Protein AF-A0A258DZY9-F1 (afdb_monomer)

Sequence (230 aa):
MAAQTLLAITTRGPGLYAFTREATAFVARAGIESGLLTLFVRHTSCSLLIQENADPDVRVDLDAFFRRLVPSADDPAMEYLVHRAEGPDDMPAHIKAALTPVSLSIPVMAGRLALGTWQGIYLFEHRARPHRREVVSFLKSLFGGRKAADAAPAGPLKSIEHNGFTIHATPYQEGGQWQLCGVVEKTVEGELKSHRFVRADRFPGQAEAVDFTLVKGQQLVDQQGEAVFR

Radius of gyration: 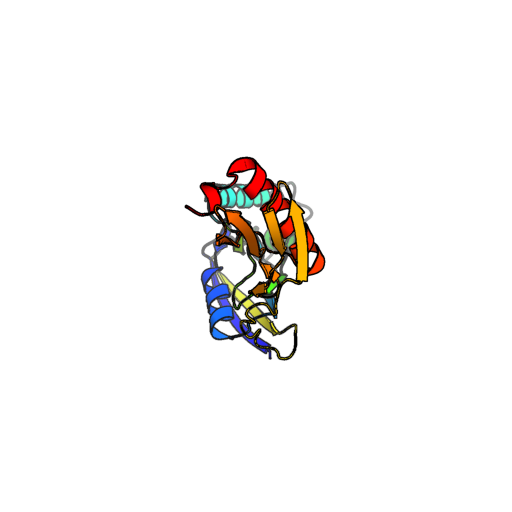26.15 Å; Cα contacts (8 Å, |Δi|>4): 463; chains: 1; bounding box: 67×44×65 Å

Solvent-accessible surface area (backbone atoms only — not comparable to full-atom values): 12607 Å² total; per-residue (Å²): 108,72,46,74,50,79,45,78,48,80,44,77,28,59,36,73,45,78,49,44,68,61,53,47,52,50,43,50,75,59,69,46,44,42,27,40,36,36,40,35,48,82,56,64,41,33,27,45,45,77,42,75,64,76,58,71,60,61,50,53,50,53,44,53,50,50,45,68,75,45,45,50,44,81,40,79,93,32,68,85,61,80,71,56,91,80,44,49,41,42,51,32,11,34,52,55,22,73,76,40,43,42,60,47,81,45,49,26,46,72,37,34,72,71,62,56,98,49,53,30,39,26,40,36,36,47,35,65,62,62,45,80,44,48,32,44,37,40,37,36,47,74,64,89,85,71,83,80,66,82,50,74,57,83,60,65,80,48,72,47,79,56,98,82,28,42,34,28,13,37,45,28,63,56,77,86,24,19,34,23,20,27,37,41,32,36,74,56,99,87,42,82,45,71,36,77,49,75,52,92,56,66,26,86,42,66,69,58,17,34,55,53,21,48,56,50,45,48,52,48,42,74,75,43,49,79,61,63,71,108

Structure (mmCIF, N/CA/C/O backbone):
data_AF-A0A258DZY9-F1
#
_entry.id   AF-A0A258DZY9-F1
#
loop_
_atom_site.group_PDB
_atom_site.id
_atom_site.type_symbol
_atom_site.label_atom_id
_atom_site.label_alt_id
_atom_site.label_comp_id
_atom_site.label_asym_id
_atom_site.label_entity_id
_atom_site.label_seq_id
_atom_site.pdbx_PDB_ins_code
_atom_site.Cartn_x
_atom_site.Cartn_y
_atom_site.Cartn_z
_atom_site.occupancy
_atom_site.B_iso_or_equiv
_atom_site.auth_seq_id
_atom_site.auth_comp_id
_atom_site.auth_asym_id
_atom_site.auth_atom_id
_atom_site.pdbx_PDB_model_num
ATOM 1 N N . MET A 1 1 ? 3.261 -10.801 19.424 1.00 80.62 1 MET A N 1
ATOM 2 C CA . MET A 1 1 ? 2.902 -11.804 18.394 1.00 80.62 1 MET A CA 1
ATOM 3 C C . MET A 1 1 ? 3.363 -11.318 17.030 1.00 80.62 1 MET A C 1
ATOM 5 O O . MET A 1 1 ? 3.375 -10.107 16.814 1.00 80.62 1 MET A O 1
ATOM 9 N N . ALA A 1 2 ? 3.760 -12.235 16.151 1.00 92.25 2 ALA A N 1
ATOM 10 C CA . ALA A 1 2 ? 4.130 -11.936 14.772 1.00 92.25 2 ALA A CA 1
ATOM 11 C C . ALA A 1 2 ? 3.594 -13.029 13.839 1.00 92.25 2 ALA A C 1
ATOM 13 O O . ALA A 1 2 ? 3.475 -14.181 14.250 1.00 92.25 2 ALA A O 1
ATOM 14 N N . ALA A 1 3 ? 3.279 -12.656 12.604 1.00 96.12 3 ALA A N 1
ATOM 15 C CA . ALA A 1 3 ? 2.856 -13.557 11.542 1.00 96.12 3 ALA A CA 1
ATOM 16 C C . ALA A 1 3 ? 3.625 -13.221 10.264 1.00 96.12 3 ALA A C 1
ATOM 18 O O . ALA A 1 3 ? 3.984 -12.065 10.038 1.00 96.12 3 ALA A O 1
ATOM 19 N N . GLN A 1 4 ? 3.857 -14.216 9.411 1.00 97.12 4 GLN A N 1
ATOM 20 C CA . GLN A 1 4 ? 4.483 -14.000 8.112 1.00 97.12 4 GLN A CA 1
ATOM 21 C C . GLN A 1 4 ? 3.895 -14.919 7.046 1.00 97.12 4 GLN A C 1
ATOM 23 O O . GLN A 1 4 ? 3.481 -16.037 7.346 1.00 97.12 4 GLN A O 1
ATOM 28 N N . THR A 1 5 ? 3.873 -14.455 5.800 1.00 97.81 5 THR A N 1
ATOM 29 C CA . THR A 1 5 ? 3.509 -15.264 4.633 1.00 97.81 5 THR A CA 1
ATOM 30 C C . THR A 1 5 ? 4.217 -14.750 3.386 1.00 97.81 5 THR A C 1
ATOM 32 O O . THR A 1 5 ? 4.674 -13.609 3.333 1.00 97.81 5 THR A O 1
ATOM 35 N N . LEU A 1 6 ? 4.272 -15.591 2.358 1.00 98.25 6 LEU A N 1
ATOM 36 C CA . LEU A 1 6 ? 4.657 -15.194 1.012 1.00 98.25 6 LEU A CA 1
ATOM 37 C C . LEU A 1 6 ? 3.392 -15.018 0.169 1.00 98.25 6 LEU A C 1
ATOM 39 O O . LEU A 1 6 ? 2.562 -15.925 0.110 1.00 98.25 6 LEU A O 1
ATOM 43 N N . LEU A 1 7 ? 3.242 -13.863 -0.473 1.00 97.94 7 LEU A N 1
ATOM 44 C CA . LEU A 1 7 ? 2.199 -13.619 -1.464 1.00 97.94 7 LEU A CA 1
ATOM 45 C C . LEU A 1 7 ? 2.815 -13.710 -2.858 1.00 97.94 7 LEU A C 1
ATOM 47 O O . LEU A 1 7 ? 3.846 -13.090 -3.126 1.00 97.94 7 LEU A O 1
ATOM 51 N N . ALA A 1 8 ? 2.188 -14.488 -3.736 1.00 98.06 8 ALA A N 1
ATOM 52 C CA . ALA A 1 8 ? 2.616 -14.644 -5.118 1.00 98.06 8 ALA A CA 1
ATOM 53 C C . ALA A 1 8 ? 1.685 -13.868 -6.049 1.00 98.06 8 ALA A C 1
ATOM 55 O O . ALA A 1 8 ? 0.490 -14.153 -6.097 1.00 98.06 8 ALA A O 1
ATOM 56 N N . ILE A 1 9 ? 2.239 -12.919 -6.799 1.00 98.44 9 ILE A N 1
ATOM 57 C CA . ILE A 1 9 ? 1.498 -12.066 -7.729 1.00 98.44 9 ILE A CA 1
ATOM 58 C C . ILE A 1 9 ? 1.925 -12.420 -9.150 1.00 98.44 9 ILE A C 1
ATOM 60 O O . ILE A 1 9 ? 3.112 -12.384 -9.472 1.00 98.44 9 ILE A O 1
ATOM 64 N N . THR A 1 10 ? 0.966 -12.787 -9.996 1.00 98.44 10 THR A N 1
ATOM 65 C CA . THR A 1 10 ? 1.239 -13.081 -11.409 1.00 98.44 10 THR A CA 1
ATOM 66 C C . THR A 1 10 ? 0.999 -11.832 -12.240 1.00 98.44 10 THR A C 1
ATOM 68 O O . THR A 1 10 ? -0.078 -11.240 -12.173 1.00 98.44 10 THR A O 1
ATOM 71 N N . THR A 1 11 ? 1.992 -11.457 -13.035 1.00 98.25 11 THR A N 1
ATOM 72 C CA . THR A 1 11 ? 1.960 -10.299 -13.926 1.00 98.25 11 THR A CA 1
ATOM 73 C C . THR A 1 11 ? 1.967 -10.770 -15.376 1.00 98.25 11 THR A C 1
ATOM 75 O O . THR A 1 11 ? 2.475 -11.845 -15.693 1.00 98.25 11 THR A O 1
ATOM 78 N N . ARG A 1 12 ? 1.353 -9.992 -16.270 1.00 97.81 12 ARG A N 1
ATOM 79 C CA . ARG A 1 12 ? 1.254 -10.280 -17.713 1.00 97.81 12 ARG A CA 1
ATOM 80 C C . ARG A 1 12 ? 2.069 -9.316 -18.583 1.00 97.81 12 ARG A C 1
ATOM 82 O O . ARG A 1 12 ? 2.084 -9.475 -19.795 1.00 97.81 12 ARG A O 1
ATOM 89 N N . GLY A 1 13 ? 2.704 -8.330 -17.963 1.00 96.38 13 GLY A N 1
ATOM 90 C CA . GLY A 1 13 ? 3.386 -7.210 -18.601 1.00 96.38 13 GLY A CA 1
ATOM 91 C C . GLY A 1 13 ? 3.363 -5.983 -17.688 1.00 96.38 13 GLY A C 1
ATOM 92 O O . GLY A 1 13 ? 2.880 -6.095 -16.552 1.00 96.38 13 GLY A O 1
ATOM 93 N N . PRO A 1 14 ? 3.839 -4.820 -18.156 1.00 96.19 14 PRO A N 1
ATOM 94 C CA . PRO A 1 14 ? 4.052 -3.672 -17.294 1.00 96.19 14 PRO A CA 1
ATOM 95 C C . PRO A 1 14 ? 2.726 -3.092 -16.804 1.00 96.19 14 PRO A C 1
ATOM 97 O O . PRO A 1 14 ? 1.722 -3.133 -17.519 1.00 96.19 14 PRO A O 1
ATOM 100 N N . GLY A 1 15 ? 2.728 -2.557 -15.588 1.00 96.50 15 GLY A N 1
ATOM 101 C CA . GLY A 1 15 ? 1.565 -1.902 -14.998 1.00 96.50 15 GLY A CA 1
ATOM 102 C C . GLY A 1 15 ? 1.344 -2.253 -13.532 1.00 96.50 15 GLY A C 1
ATOM 103 O O . GLY A 1 15 ? 2.126 -2.972 -12.904 1.00 96.50 15 GLY A O 1
ATOM 104 N N . LEU A 1 16 ? 0.258 -1.720 -12.976 1.00 97.62 16 LEU A N 1
ATOM 105 C CA . LEU A 1 16 ? -0.077 -1.858 -11.563 1.00 97.62 16 LEU A CA 1
ATOM 106 C C . LEU A 1 16 ? -1.036 -3.034 -11.327 1.00 97.62 16 LEU A C 1
ATOM 108 O O . LEU A 1 16 ? -2.171 -3.045 -11.803 1.00 97.62 16 LEU A O 1
ATOM 112 N N . TYR A 1 17 ? -0.590 -4.000 -10.528 1.00 97.94 17 TYR A N 1
ATOM 113 C CA . TYR A 1 17 ? -1.340 -5.192 -10.137 1.00 97.94 17 TYR A CA 1
ATOM 114 C C . TYR A 1 17 ? -1.790 -5.051 -8.688 1.00 97.94 17 TYR A C 1
ATOM 116 O O . TYR A 1 17 ? -0.973 -5.111 -7.767 1.00 97.94 17 TYR A O 1
ATOM 124 N N . ALA A 1 18 ? -3.088 -4.833 -8.481 1.00 97.81 18 ALA A N 1
ATOM 125 C CA . ALA A 1 18 ? -3.650 -4.695 -7.143 1.00 97.81 18 ALA A CA 1
ATOM 126 C C . ALA A 1 18 ? -3.553 -6.023 -6.383 1.00 97.81 18 ALA A C 1
ATOM 128 O O . ALA A 1 18 ? -3.945 -7.061 -6.911 1.00 97.81 18 ALA A O 1
ATOM 129 N N . PHE A 1 19 ? -3.091 -5.974 -5.133 1.00 98.56 19 PHE A N 1
ATOM 130 C CA . PHE A 1 19 ? -3.101 -7.132 -4.226 1.00 98.56 19 PHE A CA 1
ATOM 131 C C . PHE A 1 19 ? -3.567 -6.767 -2.805 1.00 98.56 19 PHE A C 1
ATOM 133 O O . PHE A 1 19 ? -3.212 -7.381 -1.795 1.00 98.56 19 PHE A O 1
ATOM 140 N N . THR A 1 20 ? -4.383 -5.712 -2.714 1.00 98.31 20 THR A N 1
ATOM 141 C CA . THR A 1 20 ? -4.907 -5.204 -1.435 1.00 98.31 20 THR A CA 1
ATOM 142 C C . THR A 1 20 ? -5.746 -6.259 -0.718 1.00 98.31 20 THR A C 1
ATOM 144 O O . THR A 1 20 ? -5.663 -6.396 0.499 1.00 98.31 20 THR A O 1
ATOM 147 N N . ARG A 1 21 ? -6.531 -7.049 -1.463 1.00 97.50 21 ARG A N 1
ATOM 148 C CA . ARG A 1 21 ? -7.393 -8.098 -0.905 1.00 97.50 21 ARG A CA 1
ATOM 149 C C . ARG A 1 21 ? -6.574 -9.179 -0.202 1.00 97.50 21 ARG A C 1
ATOM 151 O O . ARG A 1 21 ? -6.943 -9.625 0.880 1.00 97.50 21 ARG A O 1
ATOM 158 N N . GLU A 1 22 ? -5.470 -9.589 -0.806 1.00 98.50 22 GLU A N 1
ATOM 159 C CA . GLU A 1 22 ? -4.549 -10.604 -0.309 1.00 98.50 22 GLU A CA 1
ATOM 160 C C . GLU A 1 22 ? -3.858 -10.126 0.970 1.00 98.50 22 GLU A C 1
ATOM 162 O O . GLU A 1 22 ? -3.806 -10.871 1.953 1.00 98.50 22 GLU A O 1
ATOM 167 N N . ALA A 1 23 ? -3.404 -8.869 0.984 1.00 98.06 23 ALA A N 1
ATOM 168 C CA . ALA A 1 23 ? -2.826 -8.234 2.164 1.00 98.06 23 ALA A CA 1
ATOM 169 C C . ALA A 1 23 ? -3.849 -8.125 3.312 1.00 98.06 23 ALA A C 1
ATOM 171 O O . ALA A 1 23 ? -3.561 -8.545 4.433 1.00 98.06 23 ALA A O 1
ATOM 172 N N . THR A 1 24 ? -5.071 -7.657 3.034 1.00 97.12 24 THR A N 1
ATOM 173 C CA . THR A 1 24 ? -6.164 -7.589 4.022 1.00 97.12 24 THR A CA 1
ATOM 174 C C . THR A 1 24 ? -6.507 -8.969 4.576 1.00 97.12 24 THR A C 1
ATOM 176 O O . THR A 1 24 ? -6.643 -9.139 5.786 1.00 97.12 24 THR A O 1
ATOM 179 N N . ALA A 1 25 ? -6.601 -9.983 3.712 1.00 97.12 25 ALA A N 1
ATOM 180 C CA . ALA A 1 25 ? -6.892 -11.348 4.135 1.00 97.12 25 ALA A CA 1
ATOM 181 C C . ALA A 1 25 ? -5.777 -11.925 5.021 1.00 97.12 25 ALA A C 1
ATOM 183 O O . ALA A 1 25 ? -6.063 -12.671 5.956 1.00 97.12 25 ALA A O 1
ATOM 184 N N . PHE A 1 26 ? -4.512 -11.589 4.751 1.00 97.75 26 PHE A N 1
ATOM 185 C CA . PHE A 1 26 ? -3.398 -11.963 5.620 1.00 97.75 26 PHE A CA 1
ATOM 186 C C . PHE A 1 26 ? -3.509 -11.317 7.007 1.00 97.75 26 PHE A C 1
ATOM 188 O O . PHE A 1 26 ? -3.419 -12.035 8.003 1.00 97.75 26 PHE A O 1
ATOM 195 N N . VAL A 1 27 ? -3.768 -10.006 7.079 1.00 95.50 27 VAL A N 1
ATOM 196 C CA . VAL A 1 27 ? -3.949 -9.295 8.358 1.00 95.50 27 VAL A CA 1
ATOM 197 C C . VAL A 1 27 ? -5.106 -9.886 9.163 1.00 95.50 27 VAL A C 1
ATOM 199 O O . VAL A 1 27 ? -4.928 -10.203 10.337 1.00 95.50 27 VAL A O 1
ATOM 202 N N . ALA A 1 28 ? -6.254 -10.118 8.522 1.00 92.06 28 ALA A N 1
ATOM 203 C CA . ALA A 1 28 ? -7.425 -10.692 9.179 1.00 92.06 28 ALA A CA 1
ATOM 204 C C . ALA A 1 28 ? -7.137 -12.084 9.770 1.00 92.06 28 ALA A C 1
ATOM 206 O O . ALA A 1 28 ? -7.486 -12.355 10.916 1.00 92.06 28 ALA A O 1
ATOM 207 N N . ARG A 1 29 ? -6.444 -12.961 9.025 1.00 95.75 29 ARG A N 1
ATOM 208 C CA . ARG A 1 29 ? -6.061 -14.299 9.518 1.00 95.75 29 ARG A CA 1
ATOM 209 C C . ARG A 1 29 ? -5.046 -14.257 10.657 1.00 95.75 29 ARG A C 1
ATOM 211 O O . ARG A 1 29 ? -5.027 -15.170 11.474 1.00 95.75 29 ARG A O 1
ATOM 218 N N . ALA A 1 30 ? -4.189 -13.240 10.698 1.00 95.06 30 ALA A N 1
ATOM 219 C CA . ALA A 1 30 ? -3.178 -13.110 11.740 1.00 95.06 30 ALA A CA 1
ATOM 220 C C . ALA A 1 30 ? -3.769 -12.724 13.109 1.00 95.06 30 ALA A C 1
ATOM 222 O O . ALA A 1 30 ? -3.105 -12.936 14.122 1.00 95.06 30 ALA A O 1
ATOM 223 N N . GLY A 1 31 ? -4.983 -12.155 13.153 1.00 90.50 31 GLY A N 1
ATOM 224 C CA . GLY A 1 31 ? -5.673 -11.806 14.403 1.00 90.50 31 GLY A CA 1
ATOM 225 C C . GLY A 1 31 ? -4.941 -10.761 15.257 1.00 90.50 31 GLY A C 1
ATOM 226 O O . GLY A 1 31 ? -5.110 -10.721 16.475 1.00 90.50 31 GLY A O 1
ATOM 227 N N . ILE A 1 32 ? -4.074 -9.949 14.644 1.00 90.88 32 ILE A N 1
ATOM 228 C CA . ILE A 1 32 ? -3.330 -8.886 15.327 1.00 90.88 32 ILE A CA 1
ATOM 229 C C . ILE A 1 32 ? -4.134 -7.588 15.221 1.00 90.88 32 ILE A C 1
ATOM 231 O O . ILE A 1 32 ? -4.241 -7.009 14.145 1.00 90.88 32 ILE A O 1
ATOM 235 N N . GLU A 1 33 ? -4.658 -7.123 16.357 1.00 86.12 33 GLU A N 1
ATOM 236 C CA . GLU A 1 33 ? -5.501 -5.920 16.435 1.00 86.12 33 GLU A CA 1
ATOM 237 C C . GLU A 1 33 ? -4.746 -4.618 16.140 1.00 86.12 33 GLU A C 1
ATOM 239 O O . GLU A 1 33 ? -5.264 -3.735 15.462 1.00 86.12 33 GLU A O 1
ATOM 244 N N . SER A 1 34 ? -3.513 -4.490 16.636 1.00 90.00 34 SER A N 1
ATOM 245 C CA . SER A 1 34 ? -2.668 -3.316 16.412 1.00 90.00 34 SER A CA 1
ATOM 246 C C . SER A 1 34 ? -1.221 -3.727 16.160 1.00 90.00 34 SER A C 1
ATOM 248 O O . SER A 1 34 ? -0.633 -4.518 16.914 1.00 90.00 34 SER A O 1
ATOM 250 N N . GLY A 1 35 ? -0.642 -3.218 15.075 1.00 94.44 35 GLY A N 1
ATOM 251 C CA . GLY A 1 35 ? 0.672 -3.636 14.611 1.00 94.44 35 GLY A CA 1
ATOM 252 C C . GLY A 1 35 ? 1.146 -2.898 13.368 1.00 94.44 35 GLY A C 1
ATOM 253 O O . GLY A 1 35 ? 0.549 -1.912 12.942 1.00 94.44 35 GLY A O 1
ATOM 254 N N . LEU A 1 36 ? 2.227 -3.403 12.783 1.00 97.69 36 LEU A N 1
ATOM 255 C CA . LEU A 1 36 ? 2.774 -2.925 11.520 1.00 97.69 36 LEU A CA 1
ATOM 256 C C . LEU A 1 36 ? 2.886 -4.089 10.546 1.00 97.69 36 LEU A C 1
ATOM 258 O O . LEU A 1 36 ? 3.562 -5.079 10.845 1.00 97.69 36 LEU A O 1
ATOM 262 N N . LEU A 1 37 ? 2.229 -3.958 9.396 1.00 98.44 37 LEU A N 1
ATOM 263 C CA . LEU A 1 37 ? 2.450 -4.823 8.250 1.00 98.44 37 LEU A CA 1
ATOM 264 C C . LEU A 1 37 ? 3.609 -4.260 7.429 1.00 98.44 37 LEU A C 1
ATOM 266 O O . LEU A 1 37 ? 3.519 -3.156 6.901 1.00 98.44 37 LEU A O 1
ATOM 270 N N . THR A 1 38 ? 4.662 -5.045 7.266 1.00 98.62 38 THR A N 1
ATOM 271 C CA . THR A 1 38 ? 5.711 -4.809 6.278 1.00 98.62 38 THR A CA 1
ATOM 272 C C . THR A 1 38 ? 5.476 -5.705 5.068 1.00 98.62 38 THR A C 1
ATOM 274 O O . T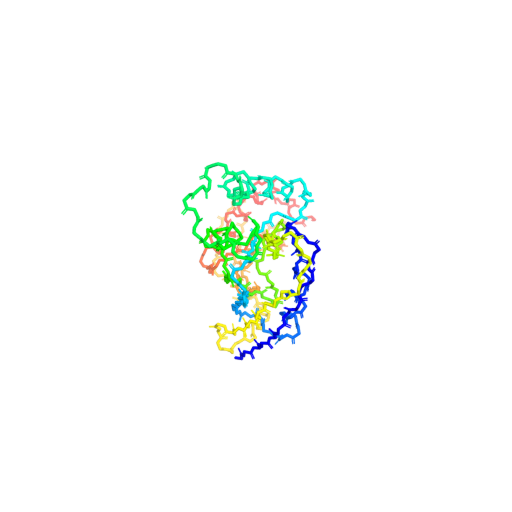HR A 1 38 ? 5.316 -6.920 5.207 1.00 98.62 38 THR A O 1
ATOM 277 N N . LEU A 1 39 ? 5.468 -5.107 3.880 1.00 98.81 39 LEU A N 1
ATOM 278 C CA . LEU A 1 39 ? 5.424 -5.793 2.592 1.00 98.81 39 LEU A CA 1
ATOM 279 C C . LEU A 1 39 ? 6.743 -5.541 1.876 1.00 98.81 39 LEU A C 1
ATOM 281 O O . LEU A 1 39 ? 7.061 -4.392 1.601 1.00 98.81 39 LEU A O 1
ATOM 285 N N . PHE A 1 40 ? 7.496 -6.590 1.565 1.00 98.75 40 PHE A N 1
ATOM 286 C CA . PHE A 1 40 ? 8.792 -6.485 0.898 1.00 98.75 40 PHE A CA 1
ATOM 287 C C . PHE A 1 40 ? 8.806 -7.335 -0.368 1.00 98.75 40 PHE A C 1
ATOM 289 O O . PHE A 1 40 ? 8.604 -8.551 -0.300 1.00 98.75 40 PHE A O 1
ATOM 296 N N . VAL A 1 41 ? 9.047 -6.722 -1.527 1.00 98.56 41 VAL A N 1
ATOM 297 C CA . VAL A 1 41 ? 9.157 -7.461 -2.788 1.00 98.56 41 VAL A CA 1
ATOM 298 C C . VAL A 1 41 ? 10.574 -8.003 -2.961 1.00 98.56 41 VAL A C 1
ATOM 300 O O . VAL A 1 41 ? 11.558 -7.276 -2.879 1.00 98.56 41 VAL A O 1
ATOM 303 N N . ARG A 1 42 ? 10.698 -9.311 -3.206 1.00 97.62 42 ARG A N 1
ATOM 304 C CA . ARG A 1 42 ? 11.995 -9.999 -3.362 1.00 97.62 42 ARG A CA 1
ATOM 305 C C . ARG A 1 42 ? 12.509 -9.971 -4.804 1.00 97.62 42 ARG A C 1
ATOM 307 O O . ARG A 1 42 ? 12.959 -10.987 -5.325 1.00 97.62 42 ARG A O 1
ATOM 314 N N . HIS A 1 43 ? 12.374 -8.827 -5.465 1.00 98.19 43 HIS A N 1
ATOM 315 C CA . HIS A 1 43 ? 12.670 -8.649 -6.886 1.00 98.19 43 HIS A CA 1
ATOM 316 C C . HIS A 1 43 ? 13.266 -7.263 -7.113 1.00 98.19 43 HIS A C 1
ATOM 318 O O . HIS A 1 43 ? 12.924 -6.318 -6.414 1.00 98.19 43 HIS A O 1
ATOM 324 N N . THR A 1 44 ? 14.138 -7.146 -8.107 1.00 97.75 44 THR A N 1
ATOM 325 C CA . THR A 1 44 ? 14.875 -5.911 -8.427 1.00 97.75 44 THR A CA 1
ATOM 326 C C . THR A 1 44 ? 14.358 -5.204 -9.679 1.00 97.75 44 THR A C 1
ATOM 328 O O . THR A 1 44 ? 14.869 -4.151 -10.032 1.00 97.75 44 THR A O 1
ATOM 331 N N . SER A 1 45 ? 13.343 -5.770 -10.340 1.00 98.12 45 SER A N 1
ATOM 332 C CA . SER A 1 45 ? 12.746 -5.268 -11.586 1.00 98.12 45 SER A CA 1
ATOM 333 C C . SER A 1 45 ? 11.235 -5.025 -11.479 1.00 98.12 45 SER A C 1
ATOM 335 O O . SER A 1 45 ? 10.534 -4.955 -12.483 1.00 98.12 45 SER A O 1
ATOM 337 N N . CYS A 1 46 ? 10.716 -4.918 -10.256 1.00 98.69 46 CYS A N 1
ATOM 338 C CA . CYS A 1 46 ? 9.352 -4.492 -9.948 1.00 98.69 46 CYS A CA 1
ATOM 339 C C . CYS A 1 46 ? 9.332 -3.816 -8.572 1.00 98.69 46 CYS A C 1
ATOM 341 O O . CYS A 1 46 ? 10.255 -4.001 -7.778 1.00 98.69 46 CYS A O 1
ATOM 343 N N . SER A 1 47 ? 8.256 -3.097 -8.272 1.00 98.62 47 SER A N 1
ATOM 344 C CA . SER A 1 47 ? 8.148 -2.276 -7.059 1.00 98.62 47 SER A CA 1
ATOM 345 C C . SER A 1 47 ? 6.821 -2.474 -6.344 1.00 98.62 47 SER A C 1
ATOM 347 O O . SER A 1 47 ? 5.931 -3.169 -6.835 1.00 98.62 47 SER A O 1
ATOM 349 N N . LEU A 1 48 ? 6.672 -1.830 -5.190 1.00 98.75 48 LEU A N 1
ATOM 350 C CA . LEU A 1 48 ? 5.437 -1.754 -4.427 1.00 98.75 48 LEU A CA 1
ATOM 351 C C . LEU A 1 48 ? 4.974 -0.300 -4.317 1.00 98.75 48 LEU A C 1
ATOM 353 O O . LEU A 1 48 ? 5.772 0.596 -4.051 1.00 98.75 48 LEU A O 1
ATOM 357 N N . LEU A 1 49 ? 3.675 -0.071 -4.484 1.00 97.56 49 LEU A N 1
ATOM 358 C CA . LEU A 1 49 ? 3.066 1.252 -4.382 1.00 97.56 49 LEU A CA 1
ATOM 359 C C . LEU A 1 49 ? 1.785 1.214 -3.551 1.00 97.56 49 LEU A C 1
ATOM 361 O O . LEU A 1 49 ? 1.063 0.216 -3.547 1.00 97.56 49 LEU A O 1
ATOM 365 N N . ILE A 1 50 ? 1.488 2.339 -2.901 1.00 98.31 50 ILE A N 1
ATOM 366 C CA . ILE A 1 50 ? 0.146 2.669 -2.419 1.00 98.31 50 ILE A CA 1
ATOM 367 C C . ILE A 1 50 ? -0.346 3.828 -3.275 1.00 98.31 50 ILE A C 1
ATOM 369 O O . ILE A 1 50 ? 0.278 4.886 -3.274 1.00 98.31 50 ILE A O 1
ATOM 373 N N . GLN A 1 51 ? -1.411 3.606 -4.038 1.00 96.69 51 GLN A N 1
ATOM 374 C CA . GLN A 1 51 ? -1.962 4.581 -4.982 1.00 96.69 51 GLN A CA 1
ATOM 375 C C . GLN A 1 51 ? -3.484 4.500 -5.026 1.00 96.69 51 GLN A C 1
ATOM 377 O O . GLN A 1 51 ? -4.075 3.638 -4.374 1.00 96.69 51 GLN A O 1
ATOM 382 N N . GLU A 1 52 ? -4.109 5.389 -5.794 1.00 91.94 52 GLU A N 1
ATOM 383 C CA . GLU A 1 52 ? -5.555 5.385 -5.978 1.00 91.94 52 GLU A CA 1
ATOM 384 C C . GLU A 1 52 ? -6.082 4.041 -6.525 1.00 91.94 52 GLU A C 1
ATOM 386 O O . GLU A 1 52 ? -5.441 3.387 -7.354 1.00 91.94 52 GLU A O 1
ATOM 391 N N . ASN A 1 53 ? -7.246 3.595 -6.044 1.00 87.12 53 ASN A N 1
ATOM 392 C CA . ASN A 1 53 ? -7.925 2.372 -6.489 1.00 87.12 53 ASN A CA 1
ATOM 393 C C . ASN A 1 53 ? -9.349 2.568 -7.029 1.00 87.12 53 ASN A C 1
ATOM 395 O O . ASN A 1 53 ? -10.013 1.569 -7.310 1.00 87.12 53 ASN A O 1
ATOM 399 N N . ALA A 1 54 ? -9.800 3.814 -7.174 1.00 76.00 54 ALA A N 1
ATOM 400 C CA . ALA A 1 54 ? -11.100 4.150 -7.741 1.00 76.00 54 ALA A CA 1
ATOM 401 C C . ALA A 1 54 ? -11.018 4.383 -9.247 1.00 76.00 54 ALA A C 1
ATOM 403 O O . ALA A 1 54 ? -11.702 3.692 -10.002 1.00 76.00 54 ALA A O 1
ATOM 404 N N . ASP A 1 55 ? -10.167 5.316 -9.674 1.00 88.94 55 ASP A N 1
ATOM 405 C CA . ASP A 1 55 ? -10.043 5.659 -11.082 1.00 88.94 55 ASP A CA 1
ATOM 406 C C . ASP A 1 55 ? -9.008 4.764 -11.802 1.00 88.94 55 ASP A C 1
ATOM 408 O O . ASP A 1 55 ? -7.821 4.751 -11.443 1.00 88.94 55 ASP A O 1
ATOM 412 N N . PRO A 1 56 ? -9.416 3.970 -12.814 1.00 90.31 56 PRO A N 1
ATOM 413 C CA . PRO A 1 56 ? -8.481 3.185 -13.606 1.00 90.31 56 PRO A CA 1
ATOM 414 C C . PRO A 1 56 ? -7.455 4.034 -14.372 1.00 90.31 56 PRO A C 1
ATOM 416 O O . PRO A 1 56 ? -6.365 3.501 -14.618 1.00 90.31 56 PRO A O 1
ATOM 419 N N . ASP A 1 57 ? -7.764 5.291 -14.704 1.00 93.44 57 ASP A N 1
ATOM 420 C CA . ASP A 1 57 ? -6.917 6.186 -15.501 1.00 93.44 57 ASP A CA 1
ATOM 421 C C . ASP A 1 57 ? -5.643 6.570 -14.742 1.00 93.44 57 ASP A C 1
ATOM 423 O O . ASP A 1 57 ? -4.562 6.589 -15.328 1.00 93.44 57 ASP A O 1
ATOM 427 N N . VAL A 1 58 ? -5.703 6.692 -13.410 1.00 92.12 58 VAL A N 1
ATOM 428 C CA . VAL A 1 58 ? -4.515 6.932 -12.565 1.00 92.12 58 VAL A CA 1
ATOM 429 C C . VAL A 1 58 ? -3.438 5.869 -12.796 1.00 92.12 58 VAL A C 1
ATOM 431 O O . VAL A 1 58 ? -2.244 6.167 -12.831 1.00 92.12 58 VAL A O 1
ATOM 434 N N . ARG A 1 59 ? -3.834 4.605 -12.988 1.00 92.25 59 ARG A N 1
ATOM 435 C CA . ARG A 1 59 ? -2.876 3.519 -13.257 1.00 92.25 59 ARG A CA 1
ATOM 436 C C . ARG A 1 59 ? -2.277 3.628 -14.656 1.00 92.25 59 ARG A C 1
ATOM 438 O O . ARG A 1 59 ? -1.103 3.302 -14.822 1.00 92.25 59 ARG A O 1
ATOM 445 N N . VAL A 1 60 ? -3.076 4.052 -15.636 1.00 92.81 60 VAL A N 1
ATOM 446 C CA . VAL A 1 60 ? -2.635 4.270 -17.021 1.00 92.81 60 VAL A CA 1
ATOM 447 C C . VAL A 1 60 ? -1.624 5.413 -17.063 1.00 92.81 60 VAL A C 1
ATOM 449 O O . VAL A 1 60 ? -0.542 5.248 -17.625 1.00 92.81 60 VAL A O 1
ATOM 452 N N . ASP A 1 61 ? -1.926 6.522 -16.394 1.00 96.69 61 ASP A N 1
ATOM 453 C CA . ASP A 1 61 ? -1.076 7.708 -16.352 1.00 96.69 61 ASP A CA 1
ATOM 454 C C . ASP A 1 61 ? 0.229 7.464 -15.597 1.00 96.69 61 ASP A C 1
ATOM 456 O O . ASP A 1 61 ? 1.292 7.879 -16.060 1.00 96.69 61 ASP A O 1
ATOM 460 N N . LEU A 1 62 ? 0.191 6.744 -14.470 1.00 96.19 62 LEU A N 1
ATOM 461 C CA . LEU A 1 62 ? 1.407 6.351 -13.752 1.00 96.19 62 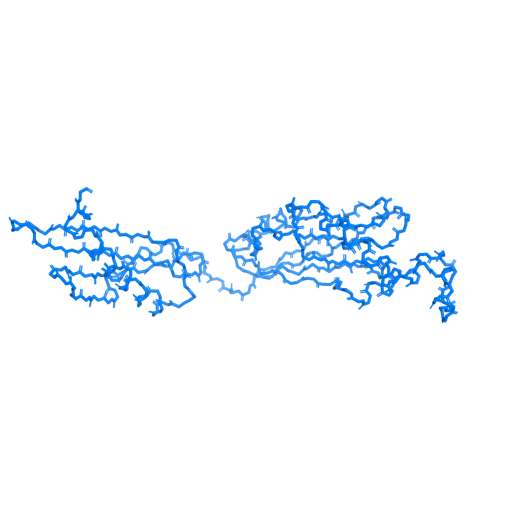LEU A CA 1
ATOM 462 C C . LEU A 1 62 ? 2.311 5.476 -14.627 1.00 96.19 62 LEU A C 1
ATOM 464 O O . LEU A 1 62 ? 3.511 5.731 -14.733 1.00 96.19 62 LEU A O 1
ATOM 468 N N . ASP A 1 63 ? 1.749 4.465 -15.286 1.00 94.19 63 ASP A N 1
ATOM 469 C CA . ASP A 1 63 ? 2.498 3.591 -16.190 1.00 94.19 63 ASP A CA 1
ATOM 470 C C . ASP A 1 63 ? 3.084 4.379 -17.380 1.00 94.19 63 ASP A C 1
ATOM 472 O O . ASP A 1 63 ? 4.275 4.260 -17.685 1.00 94.19 63 ASP A O 1
ATOM 476 N N . ALA A 1 64 ? 2.299 5.270 -17.994 1.00 96.00 64 ALA A N 1
ATOM 477 C CA . ALA A 1 64 ? 2.754 6.154 -19.066 1.00 96.00 64 ALA A CA 1
ATOM 478 C C . ALA A 1 64 ? 3.866 7.113 -18.605 1.00 96.00 64 ALA A C 1
ATOM 480 O O . ALA A 1 64 ? 4.883 7.265 -19.289 1.00 96.00 64 ALA A O 1
ATOM 481 N N . PHE A 1 65 ? 3.719 7.718 -17.424 1.00 97.81 65 PHE A N 1
ATOM 482 C CA . PHE A 1 65 ? 4.717 8.607 -16.838 1.00 97.81 65 PHE A CA 1
ATOM 483 C C . PHE A 1 65 ? 6.050 7.887 -16.635 1.00 97.81 65 PHE A C 1
ATOM 485 O O . PHE A 1 65 ? 7.085 8.386 -17.076 1.00 97.81 65 PHE A O 1
ATOM 492 N N . PHE A 1 66 ? 6.043 6.697 -16.030 1.00 97.62 66 PHE A N 1
ATOM 493 C CA . PHE A 1 66 ? 7.274 5.945 -15.789 1.00 97.62 66 PHE A CA 1
ATOM 494 C C . PHE A 1 66 ? 7.892 5.387 -17.074 1.00 97.62 66 PHE A C 1
ATOM 496 O O . PHE A 1 66 ? 9.117 5.306 -17.159 1.00 97.62 66 PHE A O 1
ATOM 503 N N . ARG A 1 67 ? 7.093 5.042 -18.095 1.00 95.81 67 ARG A N 1
ATOM 504 C CA . ARG A 1 67 ? 7.621 4.723 -19.435 1.00 95.81 67 ARG A CA 1
ATOM 505 C C . ARG A 1 67 ? 8.340 5.908 -20.071 1.00 95.81 67 ARG A C 1
ATOM 507 O O . ARG A 1 67 ? 9.368 5.699 -20.699 1.00 95.81 67 ARG A O 1
ATOM 514 N N . ARG A 1 68 ? 7.828 7.128 -19.895 1.00 97.44 68 ARG A N 1
ATOM 515 C CA . ARG A 1 68 ? 8.481 8.348 -20.391 1.00 97.44 68 ARG A CA 1
ATOM 516 C C . ARG A 1 68 ? 9.718 8.721 -19.574 1.00 97.44 68 ARG A C 1
ATOM 518 O O . ARG A 1 68 ? 10.702 9.169 -20.144 1.00 97.44 68 ARG A O 1
ATOM 525 N N . LEU A 1 69 ? 9.657 8.568 -18.250 1.00 97.94 69 LEU A N 1
ATOM 526 C CA . LEU A 1 69 ? 10.754 8.908 -17.340 1.00 97.94 69 LEU A CA 1
ATOM 527 C C . LEU A 1 69 ? 11.960 7.982 -17.525 1.00 97.94 69 LEU A C 1
ATOM 529 O O . LEU A 1 69 ? 13.099 8.433 -17.464 1.00 97.94 69 LEU A O 1
ATOM 533 N N . VAL A 1 70 ? 11.700 6.690 -17.727 1.00 98.06 70 VAL A N 1
ATOM 534 C CA . VAL A 1 70 ? 12.726 5.671 -17.948 1.00 98.06 70 VAL A CA 1
ATOM 535 C C . VAL A 1 70 ? 12.307 4.838 -19.168 1.00 98.06 70 VAL A C 1
ATOM 537 O O . VAL A 1 70 ? 11.590 3.834 -19.012 1.00 98.06 70 VAL A O 1
ATOM 540 N N . PRO A 1 71 ? 12.689 5.281 -20.380 1.00 97.25 71 PRO A N 1
ATOM 541 C CA . PRO A 1 71 ? 12.325 4.610 -21.619 1.00 97.25 71 PRO A CA 1
ATOM 542 C C . PRO A 1 71 ? 13.078 3.287 -21.795 1.00 97.25 71 PRO A C 1
ATOM 544 O O . PRO A 1 71 ? 13.888 2.877 -20.960 1.00 97.25 71 PRO A O 1
ATOM 547 N N . SER A 1 72 ? 12.757 2.589 -22.886 1.00 96.81 72 SER A N 1
ATOM 548 C CA . SER A 1 72 ? 13.477 1.390 -23.323 1.00 96.81 72 SER A CA 1
ATOM 549 C C . SER A 1 72 ? 14.978 1.666 -23.429 1.00 96.81 72 SER A C 1
ATOM 551 O O . SER A 1 72 ? 15.374 2.761 -23.817 1.00 96.81 72 SER A O 1
ATOM 553 N N . ALA A 1 73 ? 15.822 0.670 -23.156 1.00 97.12 73 ALA A N 1
ATOM 554 C CA . ALA A 1 73 ? 17.265 0.812 -23.322 1.00 97.12 73 ALA A CA 1
ATOM 555 C C . ALA A 1 73 ? 17.655 1.136 -24.775 1.00 97.12 73 ALA A C 1
ATOM 557 O O . ALA A 1 73 ? 18.733 1.677 -25.006 1.00 97.12 73 ALA A O 1
ATOM 558 N N . ASP A 1 74 ? 16.814 0.794 -25.755 1.00 96.25 74 ASP A N 1
ATOM 559 C CA . ASP A 1 74 ? 17.025 1.093 -27.182 1.00 96.25 74 ASP A CA 1
ATOM 560 C C . ASP A 1 74 ? 16.731 2.555 -27.554 1.00 96.25 74 ASP A C 1
ATOM 562 O O . ASP A 1 74 ? 17.003 2.968 -28.678 1.00 96.25 74 ASP A O 1
ATOM 566 N N . ASP A 1 75 ? 16.179 3.345 -26.631 1.00 97.38 75 ASP A N 1
ATOM 567 C CA . ASP A 1 75 ? 16.031 4.785 -26.819 1.00 97.38 75 ASP A CA 1
ATOM 568 C C . ASP A 1 75 ? 17.421 5.456 -26.847 1.00 97.38 75 ASP A C 1
ATOM 570 O O . ASP A 1 75 ? 18.243 5.158 -25.973 1.00 97.38 75 ASP A O 1
ATOM 574 N N . PRO A 1 76 ? 17.709 6.375 -27.792 1.00 97.00 76 PRO A N 1
ATOM 575 C CA . PRO A 1 76 ? 18.988 7.087 -27.851 1.00 97.00 76 PRO A CA 1
ATOM 576 C C . PRO A 1 76 ? 19.368 7.795 -26.542 1.00 97.00 76 PRO A C 1
ATOM 578 O O . PRO A 1 76 ? 20.545 7.878 -26.196 1.00 97.00 76 PRO A O 1
ATOM 581 N N . ALA A 1 77 ? 18.385 8.256 -25.759 1.00 96.94 77 ALA A N 1
ATOM 582 C CA . ALA A 1 77 ? 18.634 8.865 -24.454 1.00 96.94 77 ALA A CA 1
ATOM 583 C C . ALA A 1 77 ? 19.242 7.883 -23.433 1.00 96.94 77 ALA A C 1
ATOM 585 O O . ALA A 1 77 ? 19.763 8.313 -22.405 1.00 96.94 77 ALA A O 1
ATOM 586 N N . MET A 1 78 ? 19.187 6.576 -23.709 1.00 97.44 78 MET A N 1
ATOM 587 C CA . MET A 1 78 ? 19.656 5.493 -22.845 1.00 97.44 78 MET A CA 1
ATOM 588 C C . MET A 1 78 ? 20.958 4.840 -23.343 1.00 97.44 78 MET A C 1
ATOM 590 O O . MET A 1 78 ? 21.339 3.784 -22.835 1.00 97.44 78 MET A O 1
ATOM 594 N N . GLU A 1 79 ? 21.686 5.455 -24.285 1.00 95.88 79 GLU A N 1
ATOM 595 C CA . GLU A 1 79 ? 22.975 4.942 -24.800 1.00 95.88 79 GLU A CA 1
ATOM 596 C C . GLU A 1 79 ? 24.042 4.734 -23.712 1.00 95.88 79 GLU A C 1
ATOM 598 O O . GLU A 1 79 ? 24.936 3.904 -23.862 1.00 95.88 79 GLU A O 1
ATOM 603 N N . TYR A 1 80 ? 23.928 5.437 -22.583 1.00 96.69 80 TYR A N 1
ATOM 604 C CA . TYR A 1 80 ? 24.830 5.284 -21.441 1.00 96.69 80 TYR A CA 1
ATOM 605 C C . TYR A 1 80 ? 24.656 3.951 -20.687 1.00 96.69 80 TYR A C 1
ATOM 607 O O . TYR A 1 80 ? 25.470 3.622 -19.820 1.00 96.69 80 TYR A O 1
ATOM 615 N N . LEU A 1 81 ? 23.597 3.180 -20.967 1.00 97.19 81 LEU A N 1
ATOM 616 C CA . LEU A 1 81 ? 23.349 1.901 -20.309 1.00 97.19 81 LEU A CA 1
ATOM 617 C C . LEU A 1 81 ? 24.262 0.793 -20.844 1.00 97.19 81 LEU A C 1
ATOM 619 O O . LEU A 1 81 ? 24.179 0.396 -22.005 1.00 97.19 81 LEU A O 1
ATOM 623 N N . VAL A 1 82 ? 25.058 0.217 -19.941 1.00 96.88 82 VAL A N 1
ATOM 624 C CA . VAL A 1 82 ? 25.961 -0.908 -20.241 1.00 96.88 82 VAL A CA 1
ATOM 625 C C . VAL A 1 82 ? 25.260 -2.269 -20.106 1.00 96.88 82 VAL A C 1
ATOM 627 O O . VAL A 1 82 ? 25.529 -3.190 -20.875 1.00 96.88 82 VAL A O 1
ATOM 630 N N . HIS A 1 83 ? 24.341 -2.418 -19.147 1.00 93.88 83 HIS A N 1
ATOM 631 C CA . HIS A 1 83 ? 23.612 -3.672 -18.920 1.00 93.88 83 HIS A CA 1
ATOM 632 C C . HIS A 1 83 ? 22.486 -3.845 -19.948 1.00 93.88 83 HIS A C 1
ATOM 634 O O . HIS A 1 83 ? 21.439 -3.212 -19.836 1.00 93.88 83 HIS A O 1
ATOM 640 N N . ARG A 1 84 ? 22.713 -4.677 -20.974 1.00 92.19 84 ARG A N 1
ATOM 641 C CA . ARG A 1 84 ? 21.770 -4.883 -22.099 1.00 92.19 84 ARG A CA 1
ATOM 642 C C . ARG A 1 84 ? 21.463 -6.350 -22.422 1.00 92.19 84 ARG A C 1
ATOM 644 O O . ARG A 1 84 ? 20.724 -6.631 -23.361 1.00 92.19 84 ARG A O 1
ATOM 651 N N . ALA A 1 85 ? 22.036 -7.295 -21.676 1.00 89.38 85 ALA A N 1
ATOM 652 C CA . ALA A 1 85 ? 22.005 -8.716 -22.033 1.00 89.38 85 ALA A CA 1
ATOM 653 C C . ALA A 1 85 ? 20.616 -9.372 -21.895 1.00 89.38 85 ALA A C 1
ATOM 655 O O . ALA A 1 85 ? 20.336 -10.359 -22.570 1.00 89.38 85 ALA A O 1
ATOM 656 N N . GLU A 1 86 ? 19.738 -8.834 -21.045 1.00 93.06 86 GLU A N 1
ATOM 657 C CA . GLU A 1 86 ? 18.458 -9.462 -20.668 1.00 93.06 86 GLU A CA 1
ATOM 658 C C . GLU A 1 86 ? 17.226 -8.816 -21.324 1.00 93.06 86 GLU A C 1
ATOM 660 O O . GLU A 1 86 ? 16.093 -8.968 -20.849 1.00 93.06 86 GLU A O 1
ATOM 665 N N . GLY A 1 87 ? 17.457 -8.120 -22.438 1.00 94.31 87 GLY A N 1
ATOM 666 C CA . GLY A 1 87 ? 16.439 -7.411 -23.201 1.00 94.31 87 GLY A CA 1
ATOM 667 C C . GLY A 1 87 ? 16.371 -5.917 -22.872 1.00 94.31 87 GLY A C 1
ATOM 668 O O . GLY A 1 87 ? 16.890 -5.462 -21.849 1.00 94.31 87 GLY A O 1
ATOM 669 N N . PRO A 1 88 ? 15.724 -5.132 -23.746 1.00 96.50 88 PRO A N 1
ATOM 670 C CA . PRO A 1 88 ? 15.775 -3.676 -23.674 1.00 96.50 88 PRO A CA 1
ATOM 671 C C . PRO A 1 88 ? 14.916 -3.085 -22.546 1.00 96.50 88 PRO A C 1
ATOM 673 O O . PRO A 1 88 ? 15.033 -1.904 -22.236 1.00 96.50 88 PRO A O 1
ATOM 676 N N . ASP A 1 89 ? 14.071 -3.890 -21.899 1.00 96.88 89 ASP A N 1
ATOM 677 C CA . ASP A 1 89 ? 13.239 -3.493 -20.761 1.00 96.88 89 ASP A CA 1
ATOM 678 C C . ASP A 1 89 ? 13.891 -3.774 -19.396 1.00 96.88 89 ASP A C 1
ATOM 680 O O . ASP A 1 89 ? 13.397 -3.290 -18.377 1.00 96.88 89 ASP A O 1
ATOM 684 N N . ASP A 1 90 ? 14.984 -4.543 -19.352 1.00 97.50 90 ASP A N 1
ATOM 685 C CA . ASP A 1 90 ? 15.551 -5.042 -18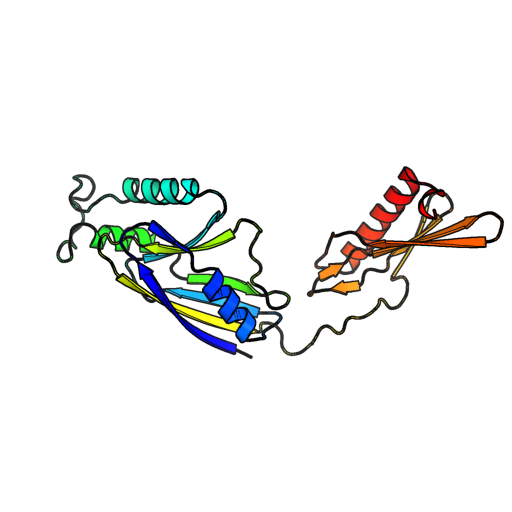.101 1.00 97.50 90 ASP A CA 1
ATOM 686 C C . ASP A 1 90 ? 16.216 -3.945 -17.262 1.00 97.50 90 ASP A C 1
ATOM 688 O O . ASP A 1 90 ? 15.750 -3.628 -16.167 1.00 97.50 90 ASP A O 1
ATOM 692 N N . MET A 1 91 ? 17.260 -3.295 -17.782 1.00 98.00 91 MET A N 1
ATOM 693 C CA . MET A 1 91 ? 17.919 -2.209 -17.050 1.00 98.00 91 MET A CA 1
ATOM 694 C C . MET A 1 91 ? 16.967 -1.031 -16.750 1.00 98.00 91 MET A C 1
ATOM 696 O O . MET A 1 91 ? 16.978 -0.541 -15.617 1.00 98.00 91 MET A O 1
ATOM 700 N N . PRO A 1 92 ? 16.070 -0.609 -17.665 1.00 98.25 92 PRO A N 1
ATOM 701 C CA . PRO A 1 92 ? 14.997 0.326 -17.325 1.00 98.25 92 PRO A CA 1
ATOM 702 C C . PRO A 1 92 ? 14.121 -0.129 -16.151 1.00 98.25 92 PRO A C 1
ATOM 704 O O . PRO A 1 92 ? 13.771 0.688 -15.300 1.00 98.25 92 PRO A O 1
ATOM 707 N N . ALA A 1 93 ? 13.784 -1.418 -16.053 1.00 98.31 93 ALA A N 1
ATOM 708 C CA . ALA A 1 93 ? 13.027 -1.947 -14.923 1.00 98.31 93 ALA A CA 1
ATOM 709 C C . ALA A 1 93 ? 13.796 -1.849 -13.598 1.00 98.31 93 ALA A C 1
ATOM 711 O O . ALA A 1 93 ? 13.200 -1.498 -12.579 1.00 98.31 93 ALA A O 1
ATOM 712 N N . HIS A 1 94 ? 15.110 -2.087 -13.613 1.00 98.38 94 HIS A N 1
ATOM 713 C CA . HIS A 1 94 ? 15.978 -1.862 -12.455 1.00 98.38 94 HIS A CA 1
ATOM 714 C C . HIS A 1 94 ? 16.022 -0.389 -12.032 1.00 98.38 94 HIS A C 1
ATOM 716 O O . HIS A 1 94 ? 15.922 -0.089 -10.843 1.00 98.38 94 HIS A O 1
ATOM 722 N N . ILE A 1 95 ? 16.119 0.541 -12.986 1.00 98.50 95 ILE A N 1
ATOM 723 C CA . ILE A 1 95 ? 16.104 1.984 -12.697 1.00 98.50 95 ILE A CA 1
ATOM 724 C C . ILE A 1 95 ? 14.759 2.388 -12.087 1.00 98.50 95 ILE A C 1
ATOM 726 O O . ILE A 1 95 ? 14.728 3.040 -11.046 1.00 98.50 95 ILE A O 1
ATOM 730 N N . LYS A 1 96 ? 13.635 1.959 -12.677 1.00 98.50 96 LYS A N 1
ATOM 731 C CA . LYS A 1 96 ? 12.297 2.228 -12.121 1.00 98.50 96 LYS A CA 1
ATOM 732 C C . LYS A 1 96 ? 12.156 1.667 -10.707 1.00 98.50 96 LYS A C 1
ATOM 734 O O . LYS A 1 96 ? 11.609 2.352 -9.845 1.00 98.50 96 LYS A O 1
ATOM 739 N N . ALA A 1 97 ? 12.685 0.469 -10.449 1.00 98.31 97 ALA A N 1
ATOM 740 C CA . ALA A 1 97 ? 12.705 -0.125 -9.116 1.00 98.31 97 ALA A CA 1
ATOM 741 C C . ALA A 1 97 ? 13.581 0.652 -8.123 1.00 98.31 97 ALA A C 1
ATOM 743 O O . ALA A 1 97 ? 13.179 0.820 -6.980 1.00 98.31 97 ALA A O 1
ATOM 744 N N . ALA A 1 98 ? 14.724 1.194 -8.548 1.00 98.12 98 ALA A N 1
ATOM 745 C CA . ALA A 1 98 ? 15.559 2.051 -7.703 1.00 98.12 98 ALA A CA 1
ATOM 746 C C . ALA A 1 98 ? 14.883 3.393 -7.356 1.00 98.12 98 ALA A C 1
ATOM 748 O O . ALA A 1 98 ? 15.141 3.959 -6.296 1.00 98.12 98 ALA A O 1
ATOM 749 N N . LEU A 1 99 ? 14.008 3.895 -8.233 1.00 98.12 99 LEU A N 1
ATOM 750 C CA . LEU A 1 99 ? 13.263 5.146 -8.044 1.00 98.12 99 LEU A CA 1
ATOM 751 C C . LEU A 1 99 ? 11.988 4.992 -7.205 1.00 98.12 99 LEU A C 1
ATOM 753 O O . LEU A 1 99 ? 11.354 5.990 -6.866 1.00 98.12 99 LEU A O 1
ATOM 757 N N . THR A 1 100 ? 11.567 3.765 -6.903 1.00 97.81 100 THR A N 1
ATOM 758 C CA . THR A 1 100 ? 10.279 3.496 -6.255 1.00 97.81 100 THR A CA 1
ATOM 759 C C . THR A 1 100 ? 10.440 2.542 -5.071 1.00 97.81 100 THR A C 1
ATOM 761 O O . THR A 1 100 ? 11.447 1.847 -4.954 1.00 97.81 100 THR A O 1
ATOM 764 N N . PRO A 1 101 ? 9.478 2.496 -4.134 1.00 98.06 101 PRO A N 1
ATOM 765 C CA . PRO A 1 101 ? 9.609 1.639 -2.965 1.00 98.06 101 PRO A CA 1
ATOM 766 C C . PRO A 1 101 ? 9.605 0.152 -3.342 1.00 98.06 101 PRO A C 1
ATOM 768 O O . PRO A 1 101 ? 8.749 -0.315 -4.086 1.00 98.06 101 PRO A O 1
ATOM 771 N N . VAL A 1 102 ? 10.511 -0.624 -2.750 1.00 98.12 102 VAL A N 1
ATOM 772 C CA . VAL A 1 102 ? 10.461 -2.104 -2.746 1.00 98.12 102 VAL A CA 1
ATOM 773 C C . VAL A 1 102 ? 9.942 -2.662 -1.415 1.00 98.12 102 VAL A C 1
ATOM 775 O O . VAL A 1 102 ? 9.730 -3.865 -1.263 1.00 98.12 102 VAL A O 1
ATOM 778 N N . SER A 1 103 ? 9.726 -1.775 -0.442 1.00 98.50 103 SER A N 1
ATOM 779 C CA . SER A 1 103 ? 9.214 -2.077 0.889 1.00 98.50 103 SER A CA 1
ATOM 780 C C . SER A 1 103 ? 8.129 -1.075 1.265 1.00 98.50 103 SER A C 1
ATOM 782 O O . SER A 1 103 ? 8.330 0.130 1.114 1.00 98.50 103 SER A O 1
ATOM 784 N N . LEU A 1 104 ? 6.999 -1.562 1.769 1.00 98.62 104 LEU A N 1
ATOM 785 C CA . LEU A 1 104 ? 5.926 -0.748 2.333 1.00 98.62 104 LEU A CA 1
ATOM 786 C C . LEU A 1 104 ? 5.735 -1.108 3.804 1.00 98.62 104 LEU A C 1
ATOM 788 O O . LEU A 1 104 ? 5.781 -2.281 4.170 1.00 98.62 104 LEU A O 1
ATOM 792 N N . SER A 1 105 ? 5.450 -0.100 4.621 1.00 98.25 105 SER A N 1
ATOM 793 C CA . SER A 1 105 ? 5.103 -0.245 6.034 1.00 98.25 105 SER A CA 1
ATOM 794 C C . SER A 1 105 ? 3.723 0.360 6.258 1.00 98.25 105 SER A C 1
ATOM 796 O O . SER A 1 105 ? 3.545 1.563 6.091 1.00 98.25 105 SER A O 1
ATOM 798 N N . ILE A 1 106 ? 2.745 -0.477 6.601 1.00 98.25 106 ILE A N 1
ATOM 799 C CA . ILE A 1 106 ? 1.329 -0.111 6.692 1.00 98.25 106 ILE A CA 1
ATOM 800 C C . ILE A 1 106 ? 0.843 -0.394 8.117 1.00 98.25 106 ILE A C 1
ATOM 802 O O . ILE A 1 106 ? 0.919 -1.546 8.563 1.00 98.25 106 ILE A O 1
ATOM 806 N N . PRO A 1 107 ? 0.353 0.614 8.858 1.00 97.00 107 PRO A N 1
ATOM 807 C CA . PRO A 1 107 ? -0.210 0.390 10.181 1.00 97.00 107 PRO A CA 1
ATOM 808 C C . PRO A 1 107 ? -1.434 -0.529 10.125 1.00 97.00 107 PRO A C 1
ATOM 810 O O . PRO A 1 107 ? -2.241 -0.473 9.194 1.00 97.00 107 PRO A O 1
ATOM 813 N N . VAL A 1 108 ? -1.580 -1.364 11.150 1.00 93.94 108 VAL A N 1
ATOM 814 C CA . VAL A 1 108 ? -2.782 -2.160 11.402 1.00 93.94 108 VAL A CA 1
ATOM 815 C C . VAL A 1 108 ? -3.471 -1.604 12.640 1.00 93.94 108 VAL A C 1
ATOM 817 O O . VAL A 1 108 ? -2.829 -1.441 13.679 1.00 93.94 108 VAL A O 1
ATOM 820 N N . MET A 1 109 ? -4.763 -1.306 12.520 1.00 86.31 109 MET A N 1
ATOM 821 C CA . MET A 1 109 ? -5.616 -0.748 13.571 1.00 86.31 109 MET A CA 1
ATOM 822 C C . MET A 1 109 ? -6.951 -1.494 13.590 1.00 86.31 109 MET A C 1
ATOM 824 O O . MET A 1 109 ? -7.567 -1.670 12.539 1.00 86.31 109 MET A O 1
ATOM 828 N N . ALA A 1 110 ? -7.387 -1.940 14.771 1.00 84.06 110 ALA A N 1
ATOM 829 C CA . ALA A 1 110 ? -8.592 -2.760 14.950 1.00 84.06 110 ALA A CA 1
ATOM 830 C C . ALA A 1 110 ? -8.664 -3.948 13.962 1.00 84.06 110 ALA A C 1
ATOM 832 O O . ALA A 1 110 ? -9.682 -4.184 13.307 1.00 84.06 110 ALA A O 1
ATOM 833 N N . GLY A 1 111 ? -7.523 -4.619 13.760 1.00 85.94 111 GLY A N 1
ATOM 834 C CA . GLY A 1 111 ? -7.402 -5.782 12.880 1.00 85.94 111 GLY A CA 1
ATOM 835 C C . GLY A 1 111 ? -7.516 -5.469 11.383 1.00 85.94 111 GLY A C 1
ATOM 836 O O . GLY A 1 111 ? -7.681 -6.383 10.575 1.00 85.94 111 GLY A O 1
ATOM 837 N N . ARG A 1 112 ? -7.441 -4.192 10.986 1.00 89.56 112 ARG A N 1
ATOM 838 C CA . ARG A 1 112 ? -7.556 -3.738 9.592 1.00 89.56 112 ARG A CA 1
ATOM 839 C C . ARG A 1 112 ? -6.337 -2.931 9.174 1.00 89.56 112 ARG A C 1
ATOM 841 O O . ARG A 1 112 ? -5.708 -2.267 9.991 1.00 89.56 112 ARG A O 1
ATOM 848 N N . LEU A 1 113 ? -6.020 -2.969 7.883 1.00 91.88 113 LEU A N 1
ATOM 849 C CA . LEU A 1 113 ? -5.044 -2.055 7.295 1.00 91.88 113 LEU A CA 1
ATOM 850 C C . LEU A 1 113 ? -5.563 -0.619 7.417 1.00 91.88 113 LEU A C 1
ATOM 852 O O . LEU A 1 113 ? -6.678 -0.338 6.982 1.00 91.88 113 LEU A O 1
ATOM 856 N N . ALA A 1 114 ? -4.756 0.282 7.973 1.00 92.19 114 ALA A N 1
ATOM 857 C CA . ALA A 1 114 ? -5.081 1.700 8.110 1.00 92.19 114 ALA A CA 1
ATOM 858 C C . ALA A 1 114 ? -4.842 2.464 6.791 1.00 92.19 114 ALA A C 1
ATOM 860 O O . ALA A 1 114 ? -4.069 3.417 6.735 1.00 92.19 114 ALA A O 1
ATOM 861 N N . LEU A 1 115 ? -5.467 1.992 5.711 1.00 90.62 115 LEU A N 1
ATOM 862 C CA . LEU A 1 115 ? -5.462 2.642 4.401 1.00 90.62 115 LEU A CA 1
ATOM 863 C C . LEU A 1 115 ? -6.597 3.671 4.325 1.00 90.62 115 LEU A C 1
ATOM 865 O O . LEU A 1 115 ? -7.673 3.457 4.884 1.00 90.62 115 LEU A O 1
ATOM 869 N N . GLY A 1 116 ? -6.374 4.769 3.603 1.00 81.25 116 GLY A N 1
ATOM 870 C CA . GLY A 1 116 ? -7.447 5.690 3.228 1.00 81.25 116 GLY A CA 1
ATOM 871 C C . GLY A 1 116 ? -8.448 5.041 2.263 1.00 81.25 116 GLY A C 1
ATOM 872 O O . GLY A 1 116 ? -8.125 4.059 1.599 1.00 81.25 116 GLY A O 1
ATOM 873 N N . THR A 1 117 ?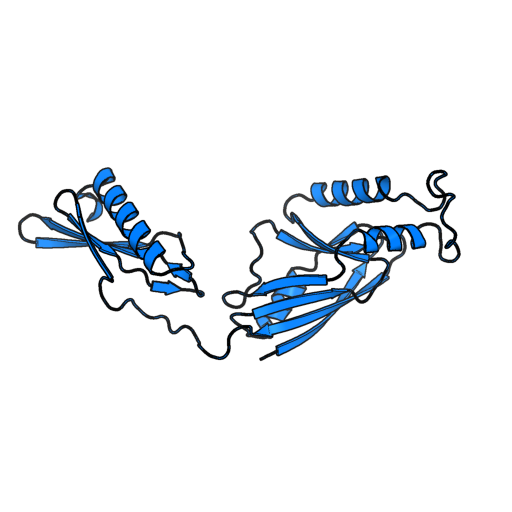 -9.647 5.621 2.140 1.00 81.69 117 THR A N 1
ATOM 874 C CA . THR A 1 117 ? -10.748 5.099 1.300 1.00 81.69 117 THR A CA 1
ATOM 875 C C . THR A 1 117 ? -10.315 4.752 -0.124 1.00 81.69 117 THR A C 1
ATOM 877 O O . THR A 1 117 ? -10.734 3.734 -0.667 1.00 81.69 117 THR A O 1
ATOM 880 N N . TRP A 1 118 ? -9.447 5.583 -0.700 1.00 89.81 118 TRP A N 1
ATOM 881 C CA . TRP A 1 118 ? -8.984 5.459 -2.078 1.00 89.81 118 TRP A CA 1
ATOM 882 C C . TRP A 1 118 ? -7.622 4.779 -2.211 1.00 89.81 118 TRP A C 1
ATOM 884 O O . TRP A 1 118 ? -7.105 4.667 -3.312 1.00 89.81 118 TRP A O 1
ATOM 894 N N . GLN A 1 119 ? -7.004 4.335 -1.115 1.00 94.62 119 GLN A N 1
ATOM 895 C CA . GLN A 1 119 ? -5.677 3.729 -1.166 1.00 94.62 119 GLN A CA 1
ATOM 896 C C . GLN A 1 119 ? -5.759 2.225 -1.442 1.00 94.62 119 GLN A C 1
ATOM 898 O O . GLN A 1 119 ? -6.282 1.446 -0.646 1.00 94.62 119 GLN A O 1
ATOM 903 N N . GLY A 1 120 ? -5.161 1.810 -2.555 1.00 96.56 120 GLY A N 1
ATOM 904 C CA . GLY A 1 120 ? -4.872 0.422 -2.891 1.00 96.56 120 GLY A CA 1
ATOM 905 C C . GLY A 1 120 ? -3.376 0.128 -2.853 1.00 96.56 120 GLY A C 1
ATOM 906 O O . GLY A 1 120 ? -2.546 0.973 -3.172 1.00 96.56 120 GLY A O 1
ATOM 907 N N . ILE A 1 121 ? -3.041 -1.102 -2.479 1.00 98.69 121 ILE A N 1
ATOM 908 C CA . ILE A 1 121 ? -1.696 -1.673 -2.537 1.00 98.69 121 ILE A CA 1
ATOM 909 C C . ILE A 1 121 ? -1.505 -2.364 -3.888 1.00 98.69 121 ILE A C 1
ATOM 911 O O . ILE A 1 121 ? -2.294 -3.244 -4.263 1.00 98.69 121 ILE A O 1
ATOM 915 N N . TYR A 1 122 ? -0.424 -2.000 -4.574 1.00 98.56 122 TYR A N 1
ATOM 916 C CA . TYR A 1 122 ? -0.079 -2.479 -5.904 1.00 98.56 122 TYR A CA 1
ATOM 917 C C . TYR A 1 122 ? 1.340 -3.020 -5.970 1.00 98.56 122 TYR A C 1
ATOM 919 O O . TYR A 1 122 ? 2.263 -2.466 -5.374 1.00 98.56 122 TYR A O 1
ATOM 927 N N . LEU A 1 123 ? 1.513 -4.075 -6.762 1.00 98.75 123 LEU A N 1
ATOM 928 C CA . LEU A 1 123 ? 2.799 -4.422 -7.338 1.00 98.75 123 LEU A CA 1
ATOM 929 C C . LEU A 1 123 ? 2.911 -3.705 -8.681 1.00 98.75 123 LEU A C 1
ATOM 931 O O . LEU A 1 123 ? 2.044 -3.870 -9.537 1.00 98.75 123 LEU A O 1
ATOM 935 N N . PHE A 1 124 ? 3.963 -2.916 -8.863 1.00 98.50 124 PHE A N 1
ATOM 936 C CA . PHE A 1 124 ? 4.240 -2.248 -10.126 1.00 98.50 124 PHE A CA 1
ATOM 937 C C . PHE A 1 124 ? 5.237 -3.086 -10.926 1.00 98.50 124 PHE A C 1
ATOM 939 O O . PHE A 1 124 ? 6.420 -3.154 -10.587 1.00 98.50 124 PHE A O 1
ATOM 946 N N . GLU A 1 125 ? 4.734 -3.774 -11.947 1.00 98.56 125 GLU A N 1
ATOM 947 C CA . GLU A 1 125 ? 5.547 -4.534 -12.888 1.00 98.56 125 GLU A CA 1
ATOM 948 C C . GLU A 1 125 ? 6.173 -3.590 -13.909 1.00 98.56 125 GLU A C 1
ATOM 950 O O . GLU A 1 125 ? 5.466 -2.814 -14.554 1.00 98.56 125 GLU A O 1
ATOM 955 N N . HIS A 1 126 ? 7.487 -3.698 -14.087 1.00 98.12 126 HIS A N 1
ATOM 956 C CA . HIS A 1 126 ? 8.225 -2.888 -15.055 1.00 98.12 126 HIS A CA 1
ATOM 957 C C . HIS A 1 126 ? 8.642 -3.690 -16.288 1.00 98.12 126 HIS A C 1
ATOM 959 O O . HIS A 1 126 ? 8.958 -3.087 -17.314 1.00 98.12 126 HIS A O 1
ATOM 965 N N . ARG A 1 127 ? 8.650 -5.028 -16.198 1.00 97.81 127 ARG A N 1
ATOM 966 C CA . ARG A 1 127 ? 9.049 -5.928 -17.285 1.00 97.81 127 ARG A CA 1
ATOM 967 C C . ARG A 1 127 ? 7.899 -6.185 -18.256 1.00 97.81 127 ARG A C 1
ATOM 969 O O . ARG A 1 127 ? 6.734 -6.277 -17.873 1.00 97.81 127 ARG A O 1
ATOM 976 N N . ALA A 1 128 ? 8.246 -6.342 -19.528 1.00 96.44 128 ALA A N 1
ATOM 977 C CA . ALA A 1 128 ? 7.309 -6.597 -20.613 1.00 96.44 128 ALA A CA 1
ATOM 978 C C . ALA A 1 128 ? 6.743 -8.023 -20.585 1.00 96.44 128 ALA A C 1
ATOM 980 O O . ALA A 1 128 ? 5.570 -8.239 -20.885 1.00 96.44 128 ALA A O 1
ATOM 981 N N . ARG A 1 129 ? 7.578 -9.004 -20.227 1.00 96.38 129 ARG A N 1
ATOM 982 C CA . ARG A 1 129 ? 7.187 -10.418 -20.187 1.00 96.38 129 ARG A CA 1
ATOM 983 C C . ARG A 1 129 ? 6.407 -10.761 -18.909 1.00 96.38 129 ARG A C 1
ATOM 985 O O . ARG A 1 129 ? 6.620 -10.120 -17.883 1.00 96.38 129 ARG A O 1
ATOM 992 N N . PRO A 1 130 ? 5.554 -11.799 -18.922 1.00 97.94 130 PRO A N 1
ATOM 993 C CA . PRO A 1 130 ? 4.904 -12.291 -17.713 1.00 97.94 130 PRO A CA 1
ATOM 994 C C . PRO A 1 130 ? 5.903 -12.753 -16.643 1.00 97.94 130 PRO A C 1
ATOM 996 O O . PRO A 1 130 ? 6.896 -13.418 -16.952 1.00 97.94 130 PRO A O 1
ATOM 999 N N . HIS A 1 131 ? 5.602 -12.462 -15.378 1.00 98.06 131 HIS A N 1
ATOM 1000 C CA . HIS A 1 131 ? 6.389 -12.904 -14.229 1.00 98.06 131 HIS A CA 1
ATOM 1001 C C . HIS A 1 131 ? 5.503 -13.426 -13.095 1.00 98.06 131 HIS A C 1
ATOM 1003 O O . HIS A 1 131 ? 4.326 -13.092 -12.968 1.00 98.06 131 HIS A O 1
ATOM 1009 N N . ARG A 1 132 ? 6.111 -14.224 -12.213 1.00 98.19 132 ARG A N 1
ATOM 1010 C CA . ARG A 1 132 ? 5.574 -14.530 -10.885 1.00 98.19 132 ARG A CA 1
ATOM 1011 C C . ARG A 1 132 ? 6.432 -13.814 -9.850 1.00 98.19 132 ARG A C 1
ATOM 1013 O O . ARG A 1 132 ? 7.588 -14.178 -9.639 1.00 98.19 132 ARG A O 1
ATOM 1020 N N . ARG A 1 133 ? 5.874 -12.776 -9.235 1.00 98.44 133 ARG A N 1
ATOM 1021 C CA . ARG A 1 133 ? 6.536 -11.942 -8.232 1.00 98.44 133 ARG A CA 1
ATOM 1022 C C . ARG A 1 133 ? 6.178 -12.404 -6.829 1.00 98.44 133 ARG A C 1
ATOM 1024 O O . ARG A 1 133 ? 5.095 -12.935 -6.595 1.00 98.44 133 ARG A O 1
ATOM 1031 N N . GLU A 1 134 ? 7.097 -12.198 -5.898 1.00 98.56 134 GLU A N 1
ATOM 1032 C CA . GLU A 1 134 ? 6.976 -12.664 -4.520 1.00 98.56 134 GLU A CA 1
ATOM 1033 C C . GLU A 1 134 ? 7.111 -11.491 -3.559 1.00 98.56 134 GLU A C 1
ATOM 1035 O O . GLU A 1 134 ? 8.122 -10.783 -3.563 1.00 98.56 134 GLU A O 1
ATOM 1040 N N . VAL A 1 135 ? 6.085 -11.312 -2.729 1.00 98.75 135 VAL A N 1
ATOM 1041 C CA . VAL A 1 135 ? 6.025 -10.286 -1.691 1.00 98.75 135 VAL A CA 1
ATOM 1042 C C . VAL A 1 135 ? 6.017 -10.976 -0.334 1.00 98.75 135 VAL A C 1
ATOM 1044 O O . VAL A 1 135 ? 5.079 -11.698 0.012 1.00 98.75 135 VAL A O 1
ATOM 1047 N N . VAL A 1 136 ? 7.074 -10.766 0.445 1.00 98.62 136 VAL A N 1
ATOM 1048 C CA . VAL A 1 136 ? 7.125 -11.179 1.848 1.00 98.62 136 VAL A CA 1
ATOM 1049 C C . VAL A 1 136 ? 6.223 -10.245 2.632 1.00 98.62 136 VAL A C 1
ATOM 1051 O O . VAL A 1 136 ? 6.417 -9.034 2.621 1.00 98.62 136 VAL A O 1
ATOM 1054 N N . SER A 1 137 ? 5.236 -10.816 3.310 1.00 98.19 137 SER A N 1
ATOM 1055 C CA . SER A 1 137 ? 4.345 -10.097 4.211 1.00 98.19 137 SER A CA 1
ATOM 1056 C C . SER A 1 137 ? 4.694 -10.480 5.637 1.00 98.19 137 SER A C 1
ATOM 1058 O O . SER A 1 137 ? 4.608 -11.653 5.993 1.00 98.19 137 SER A O 1
ATOM 1060 N N . PHE A 1 138 ? 5.090 -9.507 6.446 1.00 97.75 138 PHE A N 1
ATOM 1061 C CA . PHE A 1 138 ? 5.438 -9.688 7.850 1.00 97.75 138 PHE A CA 1
ATOM 1062 C C . PHE A 1 138 ? 4.598 -8.737 8.693 1.00 97.75 138 PHE A C 1
ATOM 1064 O O . PHE A 1 138 ? 4.658 -7.528 8.507 1.00 97.75 138 PHE A O 1
ATOM 1071 N N . LEU A 1 139 ? 3.807 -9.272 9.617 1.00 97.31 139 LEU A N 1
ATOM 1072 C CA . LEU A 1 139 ? 2.985 -8.490 10.530 1.00 97.31 139 LEU A CA 1
ATOM 1073 C C . LEU A 1 139 ? 3.487 -8.684 11.952 1.00 97.31 139 LEU A C 1
ATOM 1075 O O . LEU A 1 139 ? 3.518 -9.806 12.459 1.00 97.31 139 LEU A O 1
ATOM 1079 N N . LYS A 1 140 ? 3.833 -7.584 12.617 1.00 96.12 140 LYS A N 1
ATOM 1080 C CA . LYS A 1 140 ? 4.266 -7.587 14.015 1.00 96.12 140 LYS A CA 1
ATOM 1081 C C . LYS A 1 140 ? 3.339 -6.725 14.852 1.00 96.12 140 LYS A C 1
ATOM 1083 O O . LYS A 1 140 ? 3.071 -5.578 14.509 1.00 96.12 140 LYS A O 1
ATOM 1088 N N . SER A 1 141 ? 2.881 -7.272 15.973 1.00 92.69 141 SER A N 1
ATOM 1089 C CA . SER A 1 141 ? 2.167 -6.491 16.980 1.00 92.69 141 SER A CA 1
ATOM 1090 C C . SER A 1 141 ? 3.118 -5.469 17.609 1.00 92.69 141 SER A C 1
ATOM 1092 O O . SER A 1 141 ? 4.216 -5.834 18.036 1.00 92.69 141 SER A O 1
ATOM 1094 N N . LEU A 1 142 ? 2.704 -4.200 17.633 1.00 80.38 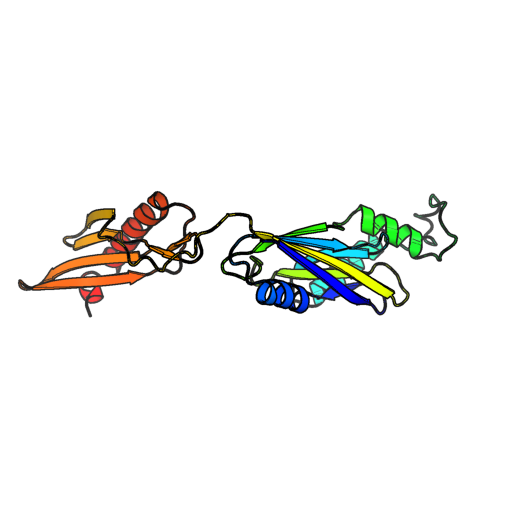142 LEU A N 1
ATOM 1095 C CA . LEU A 1 142 ? 3.519 -3.091 18.140 1.00 80.38 142 LEU A CA 1
ATOM 1096 C C . LEU A 1 142 ? 3.279 -2.786 19.624 1.00 80.38 142 LEU A C 1
ATOM 1098 O O . LEU A 1 142 ? 4.103 -2.122 20.243 1.00 80.38 142 LEU A O 1
ATOM 1102 N N . PHE A 1 143 ? 2.211 -3.325 20.219 1.00 71.06 143 PHE A N 1
ATOM 1103 C CA . PHE A 1 143 ? 1.876 -3.113 21.625 1.00 71.06 143 PHE A CA 1
ATOM 1104 C C . PHE A 1 143 ? 1.518 -4.451 22.275 1.00 71.06 143 PHE A C 1
ATOM 1106 O O . PHE A 1 143 ? 0.605 -5.155 21.844 1.00 71.06 143 PHE A O 1
ATOM 1113 N N . GLY A 1 144 ? 2.287 -4.840 23.292 1.00 48.19 144 GLY A N 1
ATOM 1114 C CA . GLY A 1 144 ? 2.050 -6.069 24.039 1.00 48.19 144 GLY A CA 1
ATOM 1115 C C . GLY A 1 144 ? 0.788 -5.952 24.888 1.00 48.19 144 GLY A C 1
ATOM 1116 O O . GLY A 1 144 ? 0.755 -5.170 25.826 1.00 48.19 144 GLY A O 1
ATOM 1117 N N . GLY A 1 145 ? -0.230 -6.752 24.572 1.00 48.56 145 GLY A N 1
ATOM 1118 C CA . GLY A 1 145 ? -1.247 -7.170 25.535 1.00 48.56 145 GLY A CA 1
ATOM 1119 C C . GLY A 1 145 ? -2.109 -6.063 26.143 1.00 48.56 145 GLY A C 1
ATOM 1120 O O . GLY A 1 145 ? -1.994 -5.75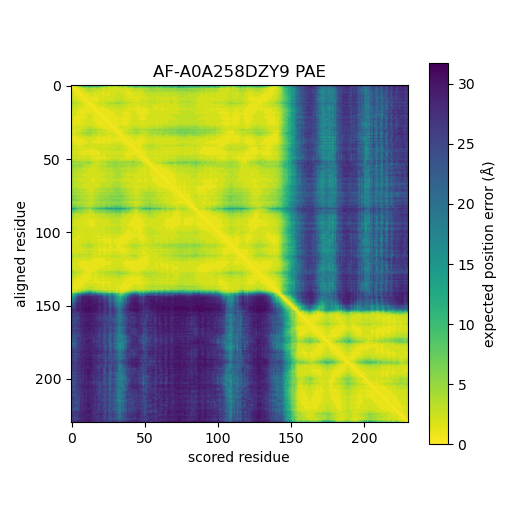7 27.323 1.00 48.56 145 GLY A O 1
ATOM 1121 N N . ARG A 1 146 ? -3.100 -5.581 25.395 1.00 44.97 146 ARG A N 1
ATOM 1122 C CA . ARG A 1 146 ? -4.414 -5.293 25.982 1.00 44.97 146 ARG A CA 1
ATOM 1123 C C . ARG A 1 146 ? -5.461 -5.398 24.885 1.00 44.97 146 ARG A C 1
ATOM 1125 O O . ARG A 1 146 ? -5.446 -4.615 23.943 1.00 44.97 146 ARG A O 1
ATOM 1132 N N . LYS A 1 147 ? -6.376 -6.367 25.007 1.00 44.88 147 LYS A N 1
ATOM 1133 C CA . LYS A 1 14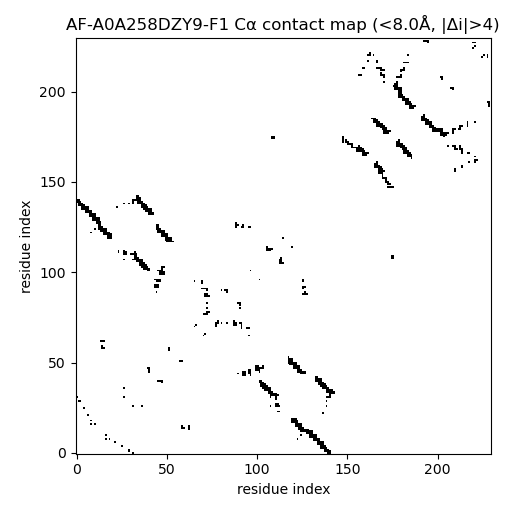7 ? -7.712 -6.176 24.437 1.00 44.88 147 LYS A CA 1
ATOM 1134 C C . LYS A 1 147 ? -8.204 -4.872 25.053 1.00 44.88 147 LYS A C 1
ATOM 1136 O O . LYS A 1 147 ? -8.272 -4.792 26.282 1.00 44.88 147 LYS A O 1
ATOM 1141 N N . ALA A 1 148 ? -8.458 -3.856 24.237 1.00 45.34 148 ALA A N 1
ATOM 1142 C CA . ALA A 1 148 ? -9.285 -2.753 24.683 1.00 45.34 148 ALA A CA 1
ATOM 1143 C C . ALA A 1 148 ? -10.630 -3.397 25.028 1.00 45.34 148 ALA A C 1
ATOM 1145 O O . ALA A 1 148 ? -11.361 -3.832 24.145 1.00 45.34 148 ALA A O 1
ATOM 1146 N N . ALA A 1 149 ? -10.864 -3.622 26.320 1.00 41.59 149 ALA A N 1
ATOM 1147 C CA . ALA A 1 149 ? -12.210 -3.841 26.794 1.00 41.59 149 ALA A CA 1
ATOM 1148 C C . ALA A 1 149 ? -12.988 -2.594 26.380 1.00 41.59 149 ALA A C 1
ATOM 1150 O O . ALA A 1 149 ? -12.475 -1.487 26.565 1.00 41.59 149 ALA A O 1
ATOM 1151 N N . ASP A 1 150 ? -14.172 -2.784 25.808 1.00 43.53 150 ASP A N 1
ATOM 1152 C CA . ASP A 1 150 ? -15.153 -1.725 25.617 1.00 43.53 150 ASP A CA 1
ATOM 1153 C C . ASP A 1 150 ? -15.446 -1.112 26.992 1.00 43.53 150 ASP A C 1
ATOM 1155 O O . ASP A 1 150 ? -16.297 -1.576 27.751 1.00 43.53 150 ASP A O 1
ATOM 1159 N N . ALA A 1 151 ? -14.649 -0.119 27.378 1.00 46.38 151 ALA A N 1
ATOM 1160 C CA . ALA A 1 151 ? -14.834 0.602 28.614 1.00 46.38 151 ALA A CA 1
ATOM 1161 C C . ALA A 1 151 ? -15.932 1.624 28.342 1.00 46.38 151 ALA A C 1
ATOM 1163 O O . ALA A 1 151 ? -15.682 2.693 27.781 1.00 46.38 151 ALA A O 1
ATOM 1164 N N . ALA A 1 152 ? -17.159 1.281 28.736 1.00 49.97 152 ALA A N 1
ATOM 1165 C CA . ALA A 1 152 ? -18.182 2.285 28.989 1.00 49.97 152 ALA A CA 1
ATOM 1166 C C . ALA A 1 152 ? -17.560 3.400 29.862 1.00 49.97 152 ALA A C 1
ATOM 1168 O O . ALA A 1 152 ? -16.839 3.081 30.815 1.00 49.97 152 ALA A O 1
ATOM 1169 N N . PRO A 1 153 ? -17.759 4.690 29.538 1.00 55.09 153 PRO A N 1
ATOM 1170 C CA . PRO A 1 153 ? -17.057 5.760 30.232 1.00 55.09 153 PRO A CA 1
ATOM 1171 C C . PRO A 1 153 ? -17.445 5.804 31.715 1.00 55.09 153 PRO A C 1
ATOM 1173 O O . PRO A 1 153 ? -18.621 5.766 32.078 1.00 55.09 153 PRO A O 1
ATOM 1176 N N . ALA A 1 154 ? -16.429 5.900 32.573 1.00 55.16 154 ALA A N 1
ATOM 1177 C CA . ALA A 1 154 ? -16.570 6.172 33.995 1.00 55.16 154 ALA A CA 1
ATOM 1178 C C . ALA A 1 154 ? -16.883 7.665 34.197 1.00 55.16 154 ALA A C 1
ATOM 1180 O O . ALA A 1 154 ? -15.966 8.473 34.286 1.00 55.16 154 ALA A O 1
ATOM 1181 N N . GLY A 1 155 ? -18.170 8.021 34.249 1.00 70.94 155 GLY A N 1
ATOM 1182 C CA . GLY A 1 155 ? -18.643 9.376 34.571 1.00 70.94 155 GLY A CA 1
ATOM 1183 C C . GLY A 1 155 ? -18.193 10.495 33.609 1.00 70.94 155 GLY A C 1
ATOM 1184 O O . GLY A 1 155 ? -17.446 10.260 32.656 1.00 70.94 155 GLY A O 1
ATOM 1185 N N . PRO A 1 156 ? -18.674 11.735 33.814 1.00 86.50 156 PRO A N 1
ATOM 1186 C CA . PRO A 1 156 ? -18.226 12.886 33.039 1.00 86.50 156 PRO A CA 1
ATOM 1187 C C . PRO A 1 156 ? -16.798 13.286 33.426 1.00 86.50 156 PRO A C 1
ATOM 1189 O O . PRO A 1 156 ? -16.496 13.494 34.598 1.00 86.50 156 PRO A O 1
ATOM 1192 N N . LEU A 1 157 ? -15.922 13.439 32.432 1.00 90.69 157 LEU A N 1
ATOM 1193 C CA . LEU A 1 157 ? -14.529 13.854 32.644 1.00 90.69 157 LEU A CA 1
ATOM 1194 C C . LEU A 1 157 ? -14.396 15.364 32.860 1.00 90.69 157 LEU A C 1
ATOM 1196 O O . LEU A 1 157 ? -13.489 15.825 33.549 1.00 90.69 157 LEU A O 1
ATOM 1200 N N . LYS A 1 158 ? -15.288 16.139 32.242 1.00 95.69 158 LYS A N 1
ATOM 1201 C CA . LYS A 1 158 ? -15.386 17.594 32.375 1.00 95.69 158 LYS A CA 1
ATOM 1202 C C . LYS A 1 158 ? -16.817 18.001 32.066 1.00 95.69 158 LYS A C 1
ATOM 1204 O O . LYS A 1 158 ? -17.443 17.405 31.190 1.00 95.69 158 LYS A O 1
ATOM 1209 N N . SER A 1 159 ? -17.313 19.008 32.769 1.00 97.19 159 SER A N 1
ATOM 1210 C CA . SER A 1 159 ? -18.653 19.546 32.544 1.00 97.19 159 SER A CA 1
ATOM 1211 C C . SER A 1 159 ? -18.602 21.064 32.495 1.00 97.19 159 SER A C 1
ATOM 1213 O O . SER A 1 159 ? -17.781 21.662 33.191 1.00 97.19 159 SER A O 1
ATOM 1215 N N . ILE A 1 160 ? -19.455 21.672 31.677 1.00 97.25 160 ILE A N 1
ATOM 1216 C CA . ILE A 1 160 ? -19.622 23.127 31.607 1.00 97.25 160 ILE A CA 1
ATOM 1217 C C . ILE A 1 160 ? -21.103 23.483 31.588 1.00 97.25 160 ILE A C 1
ATOM 1219 O O . ILE A 1 160 ? -21.928 22.683 31.150 1.00 97.25 160 ILE A O 1
ATOM 1223 N N . GLU A 1 161 ? -21.416 24.702 32.004 1.00 97.56 161 GLU A N 1
ATOM 1224 C CA . GLU A 1 161 ? -22.729 25.299 31.785 1.00 97.56 161 GLU A CA 1
ATOM 1225 C C . GLU A 1 161 ? -22.712 26.154 30.516 1.00 97.56 161 GLU A C 1
ATOM 1227 O O . GLU A 1 161 ? -21.742 26.867 30.246 1.00 97.56 161 GLU A O 1
ATOM 1232 N N . HIS A 1 162 ? -23.783 26.084 29.727 1.00 96.88 162 HIS A N 1
ATOM 1233 C CA . HIS A 1 162 ? -23.947 26.876 28.510 1.00 96.88 162 HIS A CA 1
ATOM 1234 C C . HIS A 1 162 ? -25.429 27.088 28.199 1.00 96.88 162 HIS A C 1
ATOM 1236 O O . HIS A 1 162 ? -26.170 26.123 28.038 1.00 96.88 162 HIS A O 1
ATOM 1242 N N . ASN A 1 163 ? -25.881 28.343 28.115 1.00 95.06 163 ASN A N 1
ATOM 1243 C CA . ASN A 1 163 ? -27.271 28.707 27.789 1.00 95.06 163 ASN A CA 1
ATOM 1244 C C . ASN A 1 163 ? -28.347 27.995 28.643 1.00 95.06 163 ASN A C 1
ATOM 1246 O O . ASN A 1 163 ? -29.435 27.666 28.167 1.00 95.06 163 ASN A O 1
ATOM 1250 N N . GLY A 1 164 ? -28.042 27.759 29.924 1.00 93.19 164 GLY A N 1
ATOM 1251 C CA . GLY A 1 164 ? -28.930 27.061 30.858 1.00 93.19 164 GLY A CA 1
ATOM 1252 C C . GLY A 1 164 ? -28.961 25.538 30.689 1.00 93.19 164 GLY A C 1
ATOM 1253 O O . GLY A 1 164 ? -29.836 24.897 31.262 1.00 93.19 164 GLY A O 1
ATOM 1254 N N . PHE A 1 165 ? -28.039 24.971 29.909 1.00 97.25 165 PHE A N 1
ATOM 1255 C CA . PHE A 1 165 ? -27.775 23.537 29.820 1.00 97.25 165 PHE A CA 1
ATOM 1256 C C . PHE A 1 165 ? -26.482 23.195 30.557 1.00 97.25 165 PHE A C 1
ATOM 1258 O O . PHE A 1 165 ? -25.534 23.982 30.548 1.00 97.25 165 PHE A O 1
ATOM 1265 N N . THR A 1 166 ? -26.411 21.985 31.098 1.00 97.69 166 THR A N 1
ATOM 1266 C CA . THR A 1 166 ? -25.161 21.360 31.533 1.00 97.69 166 THR A CA 1
ATOM 1267 C C . THR A 1 166 ? -24.672 20.427 30.436 1.00 97.69 166 THR A C 1
ATOM 1269 O O . THR A 1 166 ? -25.406 19.560 29.969 1.00 97.69 166 THR A O 1
ATOM 1272 N N . ILE A 1 167 ? -23.429 20.599 29.998 1.00 97.31 167 ILE A N 1
ATOM 1273 C CA . ILE A 1 167 ? -22.802 19.778 28.963 1.00 97.31 167 ILE A CA 1
ATOM 1274 C C . ILE A 1 167 ? -21.704 18.948 29.615 1.00 97.31 167 ILE A C 1
ATOM 1276 O O . ILE A 1 167 ? -20.736 19.493 30.140 1.00 97.31 167 ILE A O 1
ATOM 1280 N N . HIS A 1 168 ? -21.829 17.631 29.525 1.00 96.94 168 HIS A N 1
ATOM 1281 C CA . HIS A 1 168 ? -20.901 16.648 30.063 1.00 96.94 168 HIS A CA 1
ATOM 1282 C C . HIS A 1 168 ? -20.066 16.013 28.952 1.00 96.94 168 HIS A C 1
ATOM 1284 O O . HIS A 1 168 ? -20.606 15.384 28.040 1.00 96.94 168 HIS A O 1
ATOM 1290 N N . ALA A 1 169 ? -18.741 16.101 29.054 1.00 96.06 169 ALA A N 1
ATOM 1291 C CA . ALA A 1 169 ? -17.833 15.358 28.193 1.00 96.06 169 ALA A CA 1
ATOM 1292 C C . ALA A 1 169 ? -17.641 13.928 28.715 1.00 96.06 169 ALA A C 1
ATOM 1294 O O . ALA A 1 169 ? -17.104 13.719 29.804 1.00 96.06 169 ALA A O 1
ATOM 1295 N N . THR A 1 170 ? -18.058 12.942 27.919 1.00 95.56 170 THR A N 1
ATOM 1296 C CA . THR A 1 170 ? -17.988 11.502 28.227 1.00 95.56 170 THR A CA 1
ATOM 1297 C C . THR A 1 170 ? -17.310 10.695 27.102 1.00 95.56 170 THR A C 1
ATOM 1299 O O . THR A 1 170 ? -17.843 9.663 26.682 1.00 95.56 170 THR A O 1
ATOM 1302 N N . PRO A 1 171 ? -16.148 11.130 26.565 1.00 91.88 171 PRO A N 1
ATOM 1303 C CA . PRO A 1 171 ? -15.471 10.380 25.517 1.00 91.88 171 PRO A CA 1
ATOM 1304 C C . PRO A 1 171 ? -15.016 9.013 26.034 1.00 91.88 171 PRO A C 1
ATOM 1306 O O . PRO A 1 171 ? -14.611 8.864 27.189 1.00 91.88 171 PRO A O 1
ATOM 1309 N N . TYR A 1 172 ? -15.054 8.016 25.158 1.00 88.88 172 TYR A N 1
ATOM 1310 C CA . TYR A 1 172 ? -14.669 6.642 25.468 1.00 88.88 172 TYR A CA 1
ATOM 1311 C C . TYR A 1 172 ? -13.667 6.124 24.441 1.00 88.88 172 TYR A C 1
ATOM 1313 O O . TYR A 1 172 ? -13.572 6.649 23.329 1.00 88.88 172 TYR A O 1
ATOM 1321 N N . GLN A 1 173 ? -12.880 5.119 24.823 1.00 83.50 173 GLN A N 1
ATOM 1322 C CA . GLN A 1 173 ? -11.908 4.529 23.911 1.00 83.50 173 GLN A CA 1
ATOM 1323 C C . GLN A 1 173 ? -12.581 3.528 22.980 1.00 83.50 173 GLN A C 1
ATOM 1325 O O . GLN A 1 173 ? -13.234 2.593 23.433 1.00 83.50 173 GLN A O 1
ATOM 1330 N N . GLU A 1 174 ? -12.352 3.693 21.682 1.00 78.25 174 GLU A N 1
ATOM 1331 C CA . GLU A 1 174 ? -12.794 2.770 20.647 1.00 78.25 174 GLU A CA 1
ATOM 1332 C C . GLU A 1 174 ? -11.702 2.674 19.573 1.00 78.25 174 GLU A C 1
ATOM 1334 O O . GLU A 1 174 ? -11.252 3.680 19.022 1.00 78.25 174 GLU A O 1
ATOM 1339 N N . GLY A 1 175 ? -11.209 1.463 19.295 1.00 68.44 175 GLY A N 1
ATOM 1340 C CA . GLY A 1 175 ? -10.175 1.258 18.270 1.00 68.44 175 GLY A CA 1
ATOM 1341 C C . GLY A 1 175 ? -8.835 1.962 18.544 1.00 68.44 175 GLY A C 1
ATOM 1342 O O . GLY A 1 175 ? -8.111 2.277 17.603 1.00 68.44 175 GLY A O 1
ATOM 1343 N N . GLY A 1 176 ? -8.500 2.225 19.814 1.00 74.31 176 GLY A N 1
ATOM 1344 C CA . GLY A 1 176 ? -7.262 2.915 20.208 1.00 74.31 176 GLY A CA 1
ATOM 1345 C C . GLY A 1 176 ? -7.305 4.440 20.062 1.00 74.31 176 GLY A C 1
ATOM 1346 O O . GLY A 1 176 ? -6.289 5.097 20.264 1.00 74.31 176 GLY A O 1
ATOM 1347 N N . GLN A 1 177 ? -8.470 4.999 19.737 1.00 79.25 177 GLN A N 1
ATOM 1348 C CA . GLN A 1 177 ? -8.728 6.435 19.716 1.00 79.25 177 GLN A CA 1
ATOM 1349 C C . GLN A 1 177 ? -9.873 6.771 20.678 1.00 79.25 177 GLN A C 1
ATOM 1351 O O . GLN A 1 177 ? -10.622 5.897 21.109 1.00 79.25 177 GLN A O 1
ATOM 1356 N N . TRP A 1 178 ? -10.006 8.042 21.028 1.00 87.56 178 TRP A N 1
ATOM 1357 C CA . TRP A 1 178 ? -11.060 8.570 21.882 1.00 87.56 178 TRP A CA 1
ATOM 1358 C C . TRP A 1 178 ? -12.219 9.075 21.025 1.00 87.56 178 TRP A C 1
ATOM 1360 O O . TRP A 1 178 ? -12.061 10.041 20.279 1.00 87.56 178 TRP A O 1
ATOM 1370 N N . GLN A 1 179 ? -13.373 8.417 21.122 1.00 93.12 179 GLN A N 1
ATOM 1371 C CA . GLN A 1 179 ? -14.601 8.808 20.435 1.00 93.12 179 GLN A CA 1
ATOM 1372 C C . GLN A 1 179 ? -15.212 10.042 21.106 1.00 93.12 179 GLN A C 1
ATOM 1374 O O . GLN A 1 179 ? -15.424 10.047 22.320 1.00 93.12 179 GLN A O 1
ATOM 1379 N N . LEU A 1 180 ? -15.540 11.069 20.317 1.00 93.50 180 LEU A N 1
ATOM 1380 C CA . LEU A 1 180 ? -16.270 12.244 20.795 1.00 93.50 180 LEU A CA 1
ATOM 1381 C C . LEU A 1 180 ? -17.685 11.842 21.230 1.00 93.50 180 LEU A C 1
ATOM 1383 O O . LEU A 1 180 ? -18.524 11.468 20.406 1.00 93.50 180 LEU A O 1
ATOM 1387 N N . CYS A 1 181 ? -17.956 11.941 22.527 1.00 95.38 181 CYS A N 1
ATOM 1388 C CA . CYS A 1 181 ? -19.232 11.570 23.126 1.00 95.38 181 CYS A CA 1
ATOM 1389 C C . CYS A 1 181 ? -19.534 12.496 24.297 1.00 95.38 181 CYS A C 1
ATOM 1391 O O . CYS A 1 181 ? -18.679 12.700 25.158 1.00 95.38 181 CYS A O 1
ATOM 1393 N N . GLY A 1 182 ? -20.753 13.027 24.344 1.00 95.25 182 GLY A N 1
ATOM 1394 C CA . GLY A 1 182 ? -21.200 13.904 25.414 1.00 95.25 182 GLY A CA 1
ATOM 1395 C C . GLY A 1 182 ? -22.673 13.725 25.752 1.00 95.25 182 GLY A C 1
ATOM 1396 O O . GLY A 1 182 ? -23.421 13.045 25.050 1.00 95.25 182 GLY A O 1
ATOM 1397 N N . VAL A 1 183 ? -23.076 14.341 26.855 1.00 96.06 183 VAL A N 1
ATOM 1398 C CA . VAL A 1 183 ? -24.466 14.406 27.311 1.00 96.06 183 VAL A CA 1
ATOM 1399 C C . VAL A 1 183 ? -24.808 15.870 27.555 1.00 96.06 183 VAL A C 1
ATOM 1401 O O . VAL A 1 183 ? -24.015 16.580 28.166 1.00 96.06 183 VAL A O 1
ATOM 1404 N N . VAL A 1 184 ? -25.951 16.331 27.055 1.00 95.81 184 VAL A N 1
ATOM 1405 C CA . VAL A 1 184 ? -26.510 17.647 27.386 1.00 95.81 184 VAL A CA 1
ATOM 1406 C C . VAL A 1 184 ? -27.717 17.462 28.289 1.00 95.81 184 VAL A C 1
ATOM 1408 O O . VAL A 1 184 ? -28.561 16.613 28.012 1.00 95.81 184 VAL A O 1
ATOM 1411 N N . GLU A 1 185 ? -27.801 18.242 29.358 1.00 97.00 185 GLU A N 1
ATOM 1412 C CA . GLU A 1 185 ? -28.867 18.162 30.352 1.00 97.00 185 GLU A CA 1
ATOM 1413 C C . GLU A 1 185 ? -29.471 19.533 30.626 1.00 97.00 185 GLU A C 1
ATOM 1415 O O . GLU A 1 185 ? -28.772 20.546 30.590 1.00 97.00 185 GLU A O 1
ATOM 1420 N N . LYS A 1 186 ? -30.774 19.576 30.900 1.00 96.38 186 LYS A N 1
ATOM 1421 C CA . LYS A 1 186 ? -31.469 20.790 31.336 1.00 96.38 186 LYS A CA 1
ATOM 1422 C C . LYS A 1 186 ? -32.740 20.433 32.091 1.00 96.38 186 LYS A C 1
ATOM 1424 O O . LYS A 1 186 ? -33.461 19.520 31.699 1.00 96.38 186 LYS A O 1
ATOM 1429 N N . THR A 1 187 ? -33.045 21.193 33.136 1.00 94.25 187 THR A N 1
ATOM 1430 C CA . THR A 1 187 ? -34.344 21.112 33.809 1.00 94.25 187 THR A CA 1
ATOM 1431 C C . THR A 1 187 ? -35.389 21.886 33.008 1.00 94.25 187 THR A C 1
ATOM 1433 O O . THR A 1 187 ? -35.291 23.107 32.883 1.00 94.25 187 THR A O 1
ATOM 1436 N N . VAL A 1 188 ? -36.391 21.186 32.478 1.00 89.44 188 VAL A N 1
ATOM 1437 C CA . VAL A 1 188 ? -37.523 21.749 31.726 1.00 89.44 188 VAL A CA 1
ATOM 1438 C C . VAL A 1 188 ? -38.799 21.400 32.488 1.00 89.44 188 VAL A C 1
ATOM 1440 O O . VAL A 1 188 ? -39.031 20.234 32.788 1.00 89.44 188 VAL A O 1
ATOM 1443 N N . GLU A 1 189 ? -39.588 22.409 32.868 1.00 88.62 189 GLU A N 1
ATOM 1444 C CA . GLU A 1 189 ? -40.838 22.236 33.642 1.00 88.62 189 GLU A CA 1
ATOM 1445 C C . GLU A 1 189 ? -40.671 21.438 34.957 1.00 88.62 189 GLU A C 1
ATOM 1447 O O . GLU A 1 189 ? -41.583 20.767 35.425 1.00 88.62 189 GLU A O 1
ATOM 1452 N N . GLY A 1 190 ? -39.491 21.531 35.582 1.00 87.69 190 GLY A N 1
ATOM 1453 C CA . GLY A 1 190 ? -39.168 20.821 36.827 1.00 87.69 190 GLY A CA 1
ATOM 1454 C C . GLY A 1 190 ? -38.629 19.399 36.634 1.00 87.69 190 GLY A C 1
ATOM 1455 O O . GLY A 1 190 ? -38.217 18.781 37.614 1.00 87.69 190 GLY A O 1
ATOM 1456 N N . GLU A 1 191 ? -38.552 18.899 35.398 1.00 90.69 191 GLU A N 1
ATOM 1457 C CA . GLU A 1 191 ? -37.965 17.597 35.069 1.00 90.69 191 GLU A CA 1
ATOM 1458 C C . GLU A 1 191 ? -36.575 17.748 34.443 1.00 90.69 191 GLU A C 1
ATOM 1460 O O . GLU A 1 191 ? -36.384 18.527 33.508 1.00 90.69 191 GLU A O 1
ATOM 1465 N N . LEU A 1 192 ? -35.601 16.960 34.906 1.00 91.56 192 LEU A N 1
ATOM 1466 C CA . LEU A 1 192 ? -34.294 16.872 34.255 1.00 91.56 192 LEU A CA 1
ATOM 1467 C C . LEU A 1 192 ? -34.427 16.098 32.934 1.00 91.56 192 LEU A C 1
ATOM 1469 O O . LEU A 1 192 ? -34.705 14.898 32.931 1.00 91.56 192 LEU A O 1
ATOM 1473 N N . LYS A 1 193 ? -34.206 16.779 31.809 1.00 92.94 193 LYS A N 1
ATOM 1474 C CA . LYS A 1 193 ? -34.080 16.165 30.484 1.00 92.94 193 LYS A CA 1
ATOM 1475 C C . LYS A 1 193 ? -32.605 15.987 30.150 1.00 92.94 193 LYS A C 1
ATOM 1477 O O . LYS A 1 193 ? -31.786 16.839 30.484 1.00 92.94 193 LYS A O 1
ATOM 1482 N N . SER A 1 194 ? -32.282 14.883 29.483 1.00 93.75 194 SER A N 1
ATOM 1483 C CA . SER A 1 194 ? -30.916 14.508 29.117 1.00 93.75 194 SER A CA 1
ATOM 1484 C C . SER A 1 194 ? -30.896 13.973 27.685 1.00 93.75 194 SER A C 1
ATOM 1486 O O . SER A 1 194 ? -31.775 13.203 27.296 1.00 93.75 194 SER A O 1
ATOM 1488 N N . HIS A 1 195 ? -29.912 14.389 26.890 1.00 92.81 195 HIS A N 1
ATOM 1489 C CA . HIS A 1 195 ? -29.684 13.901 25.532 1.00 92.81 195 HIS A CA 1
ATOM 1490 C C . HIS A 1 195 ? -28.211 13.542 25.347 1.00 92.81 195 HIS A C 1
ATOM 1492 O O . HIS A 1 195 ? -27.320 14.383 25.478 1.00 92.81 195 HIS A O 1
ATOM 1498 N N . ARG A 1 196 ? -27.947 12.282 24.994 1.00 93.69 196 ARG A N 1
ATOM 1499 C CA . ARG A 1 196 ? -26.603 11.801 24.670 1.00 93.69 196 ARG A CA 1
ATOM 1500 C C . ARG A 1 196 ? -26.331 11.963 23.181 1.00 93.69 196 ARG A C 1
ATOM 1502 O O . ARG A 1 196 ? -27.087 11.453 22.361 1.00 93.69 196 ARG A O 1
ATOM 1509 N N . PHE A 1 197 ? -25.193 12.560 22.844 1.00 90.75 197 PHE A N 1
ATOM 1510 C CA . PHE A 1 197 ? -24.723 12.686 21.469 1.00 90.75 197 PHE A CA 1
ATOM 1511 C C . PHE A 1 197 ? -23.361 12.013 21.285 1.00 90.75 197 PHE A C 1
ATOM 1513 O O . PHE A 1 197 ? -22.480 12.077 22.144 1.00 90.75 197 PHE A O 1
ATOM 1520 N N . VAL A 1 198 ? -23.177 11.387 20.124 1.00 91.62 198 VAL A N 1
ATOM 1521 C CA . VAL A 1 198 ? -21.906 10.807 19.681 1.00 91.62 198 VAL A CA 1
ATOM 1522 C C . VAL A 1 198 ? -21.620 11.358 18.289 1.00 91.62 198 VAL A C 1
ATOM 1524 O O . VAL A 1 198 ? -22.502 11.367 17.430 1.00 91.62 198 VAL A O 1
ATOM 1527 N N . ARG A 1 199 ? -20.408 11.866 18.065 1.00 87.56 199 ARG A N 1
ATOM 1528 C CA . ARG A 1 199 ? -19.959 12.324 16.738 1.00 87.56 199 ARG A CA 1
ATOM 1529 C C . ARG A 1 199 ? -18.967 11.328 16.171 1.00 87.56 199 ARG A C 1
ATOM 1531 O O . ARG A 1 199 ? -18.341 10.627 16.946 1.00 87.56 199 ARG A O 1
ATOM 1538 N N . ALA A 1 200 ? -18.819 11.272 14.848 1.00 83.50 200 ALA A N 1
ATOM 1539 C CA . ALA A 1 200 ? -17.882 10.356 14.192 1.00 83.50 200 ALA A CA 1
ATOM 1540 C C . ALA A 1 200 ? -16.407 10.693 14.489 1.00 83.50 200 ALA A C 1
ATOM 1542 O O . ALA A 1 200 ? -15.550 9.822 14.365 1.00 83.50 200 ALA A O 1
ATOM 1543 N N . ASP A 1 201 ? -16.125 11.927 14.913 1.00 89.88 201 ASP A N 1
ATOM 1544 C CA . ASP A 1 201 ? -14.798 12.431 15.257 1.00 89.88 201 ASP A CA 1
ATOM 1545 C C . ASP A 1 201 ? -14.109 11.582 16.337 1.00 89.88 201 ASP A C 1
ATOM 1547 O O . ASP A 1 201 ? -14.670 11.312 17.406 1.00 89.88 201 ASP A O 1
ATOM 1551 N N . ARG A 1 202 ? -12.864 11.188 16.056 1.00 89.81 202 ARG A N 1
ATOM 1552 C CA . ARG A 1 202 ? -12.004 10.398 16.943 1.00 89.81 202 ARG A CA 1
ATOM 1553 C C . ARG A 1 202 ? -10.674 11.108 17.141 1.00 89.81 202 ARG A C 1
ATOM 1555 O O . ARG A 1 202 ? -10.097 11.608 16.179 1.00 89.81 202 ARG A O 1
ATOM 1562 N N . PHE A 1 203 ? -10.166 11.086 18.368 1.00 82.12 203 PHE A N 1
ATOM 1563 C CA . PHE A 1 203 ? -8.936 11.782 18.742 1.00 82.12 203 PHE A CA 1
ATOM 1564 C C . PHE A 1 203 ? -7.882 10.820 19.291 1.00 82.12 203 PHE A C 1
ATOM 1566 O O . PHE A 1 203 ? -8.224 9.840 19.952 1.00 82.12 203 PHE A O 1
ATOM 1573 N N . PRO A 1 204 ? -6.586 11.082 19.075 1.00 73.56 204 PRO A N 1
ATOM 1574 C CA . PRO A 1 204 ? -5.528 10.289 19.694 1.00 73.56 204 PRO A CA 1
ATOM 1575 C C . PRO A 1 204 ? -5.451 10.499 21.219 1.00 73.56 204 PRO A C 1
ATOM 1577 O O . PRO A 1 204 ? -5.052 9.583 21.937 1.00 73.56 204 PRO A O 1
ATOM 1580 N N . GLY A 1 205 ? -5.850 11.671 21.733 1.00 80.88 205 GLY A N 1
ATOM 1581 C CA . GLY A 1 205 ? -5.755 12.033 23.153 1.00 80.88 205 GLY A CA 1
ATOM 1582 C C . GLY A 1 205 ? -7.104 12.257 23.846 1.00 80.88 205 GLY A C 1
ATOM 1583 O O . GLY A 1 205 ? -8.026 12.829 23.271 1.00 80.88 205 GLY A O 1
ATOM 1584 N N . GLN A 1 206 ? -7.197 11.861 25.123 1.00 88.56 206 GLN A N 1
ATOM 1585 C CA . GLN A 1 206 ? -8.404 12.030 25.947 1.00 88.56 206 GLN A CA 1
ATOM 1586 C C . GLN A 1 206 ? -8.762 13.503 26.161 1.00 88.56 206 GLN A C 1
ATOM 1588 O O . GLN A 1 206 ? -9.923 13.874 26.041 1.00 88.56 206 GLN A O 1
ATOM 1593 N N . ALA A 1 207 ? -7.764 14.337 26.476 1.00 85.31 207 ALA A N 1
ATOM 1594 C CA . ALA A 1 207 ? -7.964 15.760 26.744 1.00 85.31 207 ALA A CA 1
ATOM 1595 C C . ALA A 1 207 ? -8.537 16.491 25.520 1.00 85.31 207 ALA A C 1
ATOM 1597 O O . ALA A 1 207 ? -9.486 17.258 25.642 1.00 85.31 207 ALA A O 1
ATOM 1598 N N . GLU A 1 208 ? -8.027 16.168 24.331 1.00 85.38 208 GLU A N 1
ATOM 1599 C CA . GLU A 1 208 ? -8.519 16.720 23.070 1.00 85.38 208 GLU A CA 1
ATOM 1600 C C . GLU A 1 208 ? -9.969 16.288 22.803 1.00 85.38 208 GLU A C 1
ATOM 1602 O O . GLU A 1 208 ? -10.830 17.130 22.553 1.00 85.38 208 GLU A O 1
ATOM 1607 N N . ALA A 1 209 ? -10.282 14.995 22.965 1.00 90.31 209 ALA A N 1
ATOM 1608 C CA . ALA A 1 209 ? -11.655 14.508 22.840 1.00 90.31 209 ALA A CA 1
ATOM 1609 C C . ALA A 1 209 ? -12.613 15.191 23.825 1.00 90.31 209 ALA A C 1
ATOM 1611 O O . ALA A 1 209 ? -13.756 15.477 23.466 1.00 90.31 209 ALA A O 1
ATOM 1612 N N . VAL A 1 210 ? -12.160 15.471 25.051 1.00 94.94 210 VAL A N 1
ATOM 1613 C CA . VAL A 1 210 ? -12.932 16.215 26.052 1.00 94.94 210 VAL A CA 1
ATOM 1614 C C . VAL A 1 210 ? -13.224 17.633 25.566 1.00 94.94 210 VAL A C 1
ATOM 1616 O O . VAL A 1 210 ? -14.392 18.017 25.516 1.00 94.94 210 VAL A O 1
ATOM 1619 N N . ASP A 1 211 ? -12.208 18.399 25.172 1.00 91.81 211 ASP A N 1
ATOM 1620 C CA . ASP A 1 211 ? -12.395 19.801 24.786 1.00 91.81 211 ASP A CA 1
ATOM 1621 C C . ASP A 1 211 ? -13.269 19.938 23.528 1.00 91.81 211 ASP A C 1
ATOM 1623 O O . ASP A 1 211 ? -14.211 20.735 23.511 1.00 91.81 211 ASP A O 1
ATOM 1627 N N . PHE A 1 212 ? -13.060 19.092 22.513 1.00 93.12 212 PHE A N 1
ATOM 1628 C CA . PHE A 1 212 ? -13.914 19.079 21.321 1.00 93.12 212 PHE A CA 1
ATOM 1629 C C . PHE A 1 212 ? -15.342 18.606 21.607 1.00 93.12 212 PHE A C 1
ATOM 1631 O O . PHE A 1 212 ? -16.282 19.101 20.981 1.00 93.12 212 PHE A O 1
ATOM 1638 N N . THR A 1 213 ? -15.539 17.692 22.564 1.00 96.19 213 THR A N 1
ATOM 1639 C CA . THR A 1 213 ? -16.889 17.296 22.993 1.00 96.19 213 THR A CA 1
ATOM 1640 C C . THR A 1 213 ? -17.657 18.490 23.545 1.00 96.19 213 THR A C 1
ATOM 1642 O O . THR A 1 213 ? -18.816 18.683 23.181 1.00 96.19 213 THR A O 1
ATOM 1645 N N . LEU A 1 214 ? -17.020 19.309 24.385 1.00 96.69 214 LEU A N 1
ATOM 1646 C CA . LEU A 1 214 ? -17.664 20.483 24.973 1.00 96.69 214 LEU A CA 1
ATOM 1647 C C . LEU A 1 214 ? -18.044 21.508 23.903 1.00 96.69 214 LEU A C 1
ATOM 1649 O O . LEU A 1 214 ? -19.195 21.937 23.863 1.00 96.69 214 LEU A O 1
ATOM 1653 N N . VAL A 1 215 ? -17.132 21.810 22.972 1.00 94.19 215 VAL A N 1
ATOM 1654 C CA . VAL A 1 215 ? -17.414 22.701 21.832 1.00 94.19 215 VAL A CA 1
ATOM 1655 C C . VAL A 1 215 ? -18.597 22.182 21.009 1.00 94.19 215 VAL A C 1
ATOM 1657 O O . VAL A 1 215 ? -19.482 22.948 20.627 1.00 94.19 215 VAL A O 1
ATOM 1660 N N . LYS A 1 216 ? -18.656 20.870 20.748 1.00 94.38 216 LYS A N 1
ATOM 1661 C CA . LYS A 1 216 ? -19.774 20.267 20.007 1.00 94.38 216 LYS A CA 1
ATOM 1662 C C . LYS A 1 216 ? -21.082 20.265 20.786 1.00 94.38 216 LYS A C 1
ATOM 1664 O O . LYS A 1 216 ? -22.125 20.450 20.163 1.00 94.38 216 LYS A O 1
ATOM 1669 N N . GLY A 1 217 ? -21.038 20.097 22.104 1.00 95.06 217 GLY A N 1
ATOM 1670 C CA . GLY A 1 217 ? -22.207 20.243 22.964 1.00 95.06 217 GLY A CA 1
ATOM 1671 C C . GLY A 1 217 ? -22.757 21.670 22.943 1.00 95.06 217 GLY A C 1
ATOM 1672 O O . GLY A 1 217 ? -23.962 21.845 22.802 1.00 95.06 217 GLY A O 1
ATOM 1673 N N . GLN A 1 218 ? -21.888 22.687 22.979 1.00 96.38 218 GLN A N 1
ATOM 1674 C CA . GLN A 1 218 ? -22.307 24.091 22.885 1.00 96.38 218 GLN A CA 1
ATOM 1675 C C . GLN A 1 218 ? -22.964 24.378 21.536 1.00 96.38 218 GLN A C 1
ATOM 1677 O O . GLN A 1 218 ? -24.074 24.892 21.497 1.00 96.38 218 GLN A O 1
ATOM 1682 N N . GLN A 1 219 ? -22.343 23.940 20.435 1.00 92.50 219 GLN A N 1
ATOM 1683 C CA . GLN A 1 219 ? -22.921 24.074 19.093 1.00 92.50 219 GLN A CA 1
ATOM 1684 C C . GLN A 1 219 ? -24.285 23.383 18.969 1.00 92.50 219 GLN A C 1
ATOM 1686 O O . GLN A 1 219 ? -25.185 23.917 18.326 1.00 92.50 219 GLN A O 1
ATOM 1691 N N . LEU A 1 220 ? -24.445 22.198 19.570 1.00 92.88 220 LEU A N 1
ATOM 1692 C CA . LEU A 1 220 ? -25.715 21.471 19.583 1.00 92.88 220 LEU A CA 1
ATOM 1693 C C . LEU A 1 220 ? -26.800 22.273 20.315 1.00 92.88 220 LEU A C 1
ATOM 1695 O O . LEU A 1 220 ? -27.897 22.440 19.783 1.00 92.88 220 LEU A O 1
ATOM 1699 N N . VAL A 1 221 ? -26.469 22.806 21.495 1.00 94.62 221 VAL A N 1
ATOM 1700 C CA . VAL A 1 221 ? -27.357 23.661 22.293 1.00 94.62 221 VAL A CA 1
ATOM 1701 C C . VAL A 1 221 ? -27.707 24.951 21.547 1.00 94.62 221 VAL A C 1
ATOM 1703 O O . VAL A 1 221 ? -28.877 25.314 21.497 1.00 94.62 221 VAL A O 1
ATOM 1706 N N . ASP A 1 222 ? -26.741 25.613 20.912 1.00 93.56 222 ASP A N 1
ATOM 1707 C CA . ASP A 1 222 ? -26.970 26.866 20.180 1.00 93.56 222 ASP A CA 1
ATOM 1708 C C . ASP A 1 222 ? -27.877 26.675 18.959 1.00 93.56 222 ASP A C 1
ATOM 1710 O O . ASP A 1 222 ? -28.679 27.545 18.628 1.00 93.56 222 ASP A O 1
ATOM 1714 N N . GLN A 1 223 ? -27.756 25.533 18.279 1.00 91.00 223 GLN A N 1
ATOM 1715 C CA . GLN A 1 223 ? -28.521 25.242 17.065 1.00 91.00 223 GLN A CA 1
ATOM 1716 C C . GLN A 1 223 ? -29.925 24.712 17.354 1.00 91.00 223 GLN A C 1
ATOM 1718 O O . GLN A 1 223 ? -30.841 24.969 16.576 1.00 91.00 223 GLN A O 1
ATOM 1723 N N . GLN A 1 224 ? -30.089 23.925 18.420 1.00 91.56 224 GLN A N 1
ATOM 1724 C CA . GLN A 1 224 ? -31.316 23.157 18.657 1.00 91.56 224 GLN A CA 1
ATOM 1725 C C . GLN A 1 224 ? -32.055 23.570 19.932 1.00 91.56 224 GLN A C 1
ATOM 1727 O O . GLN A 1 224 ? -33.254 23.313 20.048 1.00 91.56 224 GLN A O 1
ATOM 1732 N N . GLY A 1 225 ? -31.386 24.222 20.886 1.00 92.31 225 GLY A N 1
ATOM 1733 C CA . GLY A 1 225 ? -31.964 24.567 22.182 1.00 92.31 225 GLY A CA 1
ATOM 1734 C C . GLY A 1 225 ? -32.617 23.354 22.849 1.00 92.31 225 GLY A C 1
ATOM 1735 O O . GLY A 1 225 ? -32.067 22.257 22.861 1.00 92.31 225 GLY A O 1
ATOM 1736 N N . GLU A 1 226 ? -33.828 23.530 23.379 1.00 92.94 226 GLU A N 1
ATOM 1737 C CA . GLU A 1 226 ? -34.590 22.447 24.025 1.00 92.94 226 GLU A CA 1
ATOM 1738 C C . GLU A 1 226 ? -35.130 21.400 23.038 1.00 92.94 226 GLU A C 1
ATOM 1740 O O . GLU A 1 226 ? -35.545 20.322 23.461 1.00 92.94 226 GLU A O 1
ATOM 1745 N N . ALA A 1 227 ? -35.096 21.662 21.723 1.00 91.88 227 ALA A N 1
ATOM 1746 C CA . ALA A 1 227 ? -35.524 20.682 20.723 1.00 91.88 227 ALA A CA 1
ATOM 1747 C C . ALA A 1 227 ? -34.610 19.446 20.675 1.00 91.88 227 ALA A C 1
ATOM 1749 O O . ALA A 1 227 ? -35.028 18.419 20.150 1.00 91.88 227 ALA A O 1
ATOM 1750 N N . VAL A 1 228 ? -33.412 19.516 21.267 1.00 89.94 228 VAL A N 1
ATOM 1751 C CA . VAL A 1 228 ? -32.487 18.381 21.406 1.00 89.94 228 VAL A CA 1
ATOM 1752 C C . VAL A 1 228 ? -33.072 17.218 22.228 1.00 89.94 228 VAL A C 1
ATOM 1754 O O . VAL A 1 228 ? -32.622 16.083 22.103 1.00 89.94 228 VAL A O 1
ATOM 1757 N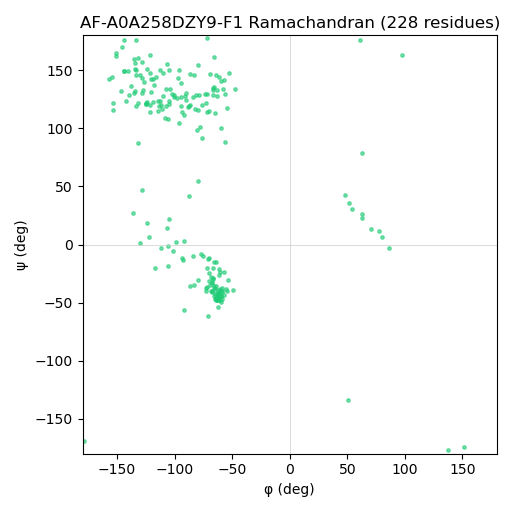 N . PHE A 1 229 ? -34.083 17.482 23.065 1.00 89.25 229 PHE A N 1
ATOM 1758 C CA . PHE A 1 229 ? -34.743 16.469 23.899 1.00 89.25 229 PHE A CA 1
ATOM 1759 C C . PHE A 1 229 ? -35.975 15.825 23.248 1.00 89.25 229 PHE A C 1
ATOM 1761 O O . PHE A 1 229 ? -36.666 15.055 23.918 1.00 89.25 229 PHE A O 1
ATOM 1768 N N . ARG A 1 230 ? -36.294 16.179 21.998 1.00 78.25 230 ARG A N 1
ATOM 1769 C CA . ARG A 1 230 ? -37.445 15.633 21.267 1.00 78.25 230 ARG A CA 1
ATOM 1770 C C . ARG A 1 230 ? -37.125 14.321 20.564 1.00 78.25 230 ARG A C 1
ATOM 1772 O O . ARG A 1 230 ? -35.959 14.130 20.157 1.00 78.25 230 ARG A O 1
#

Foldseek 3Di:
DKDKDKDKDKDAFFWWDFDQVVLLVRLLVVPQAWWKKKKAWPDQLKAKDKDFDPDPVRGVVVRVVLCVVQPFCPPPVNVVDPPPPPHRQRVSSNVVSVVHHRMDIFIHWRSGTPDDPGITMIMGGRGGHMDIIIMMIMIDHPDPDDDPDFDQFDFFPDWDDEPQKIKGFGWTDDRQWTWQKIKIWHQDPNDIAIAIDTDPDTHNDPVVSRVVSVVVNNVCCVVQPPVSRD

Mean predicted aligned error: 13.06 Å

pLDDT: mean 91.55, std 11.42, range [41.59, 98.81]

Nearest PDB structures (foldseek):
  1xbf-assembly1_C  TM=9.413E-01  e=1.438E-10  Clostridium acetobutylicum
  2p6c-assembly1_A  TM=8.968E-01  e=1.148E-10  Aquifex aeolicus VF5
  1vmf-assembly1_C  TM=9.236E-01  e=4.193E-10  Halalkalibacterium halodurans
  1vmj-assembly1_A  TM=8.889E-01  e=1.906E-10  Thermotoga maritima MSB8
  1vph-assembly2_E  TM=8.438E-01  e=1.610E-10  Saccharolobus solfataricus P2

Secondary structure (DSSP, 8-state):
-EEEEEEEEEESSSEEEE-HHHHHHHHHHHT-SSEEEEEEE--SSEEEEEEESS-HHHHHHHHHHHHHHS--TTSGGGTT----TT-TTHHHHHHHHHTS-SEEEEEEETTEE---TTEEEEEEE--SS-EEEEEEEEEEESS-S---------S-SEEEEETTEEEEE--EEETTEEEEEEEEEEEETTEEEEEEEEEEEEESSHHHHHHHHHHHHHHHHHHHGGGGG-